Protein AF-A0A9Q8SZZ0-F1 (afdb_monomer)

Nearest PDB structures (foldseek):
  9ety-assembly1_B  TM=6.246E-01  e=1.276E-03  Homo sapiens
  6syt-assembly1_A  TM=3.186E-01  e=5.685E+00  Homo sapiens

Structure (mmCIF, N/CA/C/O backbone):
data_AF-A0A9Q8SZZ0-F1
#
_entry.id   AF-A0A9Q8SZZ0-F1
#
loop_
_atom_site.group_PDB
_atom_site.id
_atom_site.type_symbol
_atom_site.label_atom_id
_atom_site.label_alt_id
_atom_site.label_comp_id
_atom_site.label_asym_id
_atom_site.label_entity_id
_atom_site.label_seq_id
_atom_site.pdbx_PDB_ins_code
_atom_site.Cartn_x
_atom_site.Cartn_y
_atom_site.Cartn_z
_atom_site.occupancy
_atom_site.B_iso_or_equiv
_atom_site.auth_seq_id
_atom_site.auth_comp_id
_atom_site.auth_asym_id
_atom_site.auth_atom_id
_atom_site.pdbx_PDB_model_num
ATOM 1 N N . MET A 1 1 ? -5.559 -18.097 7.571 1.00 37.09 1 MET A N 1
ATOM 2 C CA . MET A 1 1 ? -6.365 -17.011 6.979 1.00 37.09 1 MET A CA 1
ATOM 3 C C . MET A 1 1 ? -5.963 -16.903 5.525 1.00 37.09 1 MET A C 1
ATOM 5 O O . MET A 1 1 ? -4.850 -16.484 5.238 1.00 37.09 1 MET A O 1
ATOM 9 N N . THR A 1 2 ? -6.801 -17.415 4.633 1.00 30.77 2 THR A N 1
ATOM 10 C CA . THR A 1 2 ? -6.551 -17.410 3.190 1.00 30.77 2 THR A CA 1
ATOM 11 C C . THR A 1 2 ? -6.846 -16.002 2.685 1.00 30.77 2 THR A C 1
ATOM 13 O O . THR A 1 2 ? -7.956 -15.514 2.878 1.00 30.77 2 THR A O 1
ATOM 16 N N . ARG A 1 3 ? -5.836 -15.316 2.139 1.00 41.31 3 ARG A N 1
ATOM 17 C CA . ARG A 1 3 ? -5.956 -13.950 1.610 1.00 41.31 3 ARG A CA 1
ATOM 18 C C . ARG A 1 3 ? -6.952 -13.960 0.449 1.00 41.31 3 ARG A C 1
ATOM 20 O O . ARG A 1 3 ? -6.672 -14.569 -0.580 1.00 41.31 3 ARG A O 1
ATOM 27 N N . GLN A 1 4 ? -8.109 -13.330 0.621 1.00 34.47 4 GLN A N 1
ATOM 28 C CA . GLN A 1 4 ? -9.047 -13.104 -0.474 1.00 34.47 4 GLN A CA 1
ATOM 29 C C . GLN A 1 4 ? -8.615 -11.815 -1.183 1.00 34.47 4 GLN A C 1
ATOM 31 O O . GLN A 1 4 ? -8.468 -10.771 -0.553 1.00 34.47 4 GLN A O 1
ATOM 36 N N . ARG A 1 5 ? -8.276 -11.950 -2.467 1.00 47.28 5 ARG A N 1
ATOM 37 C CA . ARG A 1 5 ? -7.610 -10.941 -3.297 1.00 47.28 5 ARG A CA 1
ATOM 38 C C . ARG A 1 5 ? -8.653 -9.969 -3.847 1.00 47.28 5 ARG A C 1
ATOM 40 O O . ARG A 1 5 ? -9.566 -10.406 -4.541 1.00 47.28 5 ARG A O 1
ATOM 47 N N . ALA A 1 6 ? -8.512 -8.678 -3.565 1.00 32.62 6 ALA A N 1
ATOM 48 C CA . ALA A 1 6 ? -9.271 -7.648 -4.263 1.00 32.62 6 ALA A CA 1
ATOM 49 C C . ALA A 1 6 ? -8.586 -7.381 -5.612 1.00 32.62 6 ALA A C 1
ATOM 51 O O . ALA A 1 6 ? -7.544 -6.732 -5.680 1.00 32.62 6 ALA A O 1
ATOM 52 N N . GLU A 1 7 ? -9.128 -7.938 -6.692 1.00 33.69 7 GLU A N 1
ATOM 53 C CA . GLU A 1 7 ? -8.714 -7.582 -8.049 1.00 33.69 7 GLU A CA 1
ATOM 54 C C . GLU A 1 7 ? -9.440 -6.288 -8.441 1.00 33.69 7 GLU A C 1
ATOM 56 O O . GLU A 1 7 ? -10.659 -6.296 -8.614 1.00 33.69 7 GLU A O 1
ATOM 61 N N . LYS A 1 8 ? -8.723 -5.162 -8.586 1.00 41.88 8 LYS A N 1
ATOM 62 C CA . LYS A 1 8 ? -9.275 -4.059 -9.388 1.00 41.88 8 LYS A CA 1
ATOM 63 C C . LYS A 1 8 ? -9.274 -4.515 -10.854 1.00 41.88 8 LYS A C 1
ATOM 65 O O . LYS A 1 8 ? -8.262 -5.055 -11.309 1.00 41.88 8 LYS A O 1
ATOM 70 N N . PRO A 1 9 ? -10.369 -4.323 -11.605 1.00 33.47 9 PRO A N 1
ATOM 71 C CA . PRO A 1 9 ? -10.393 -4.647 -13.022 1.00 33.47 9 PRO A CA 1
ATOM 72 C C . PRO A 1 9 ? -9.420 -3.741 -13.788 1.00 33.47 9 PRO A C 1
ATOM 74 O O . PRO A 1 9 ? -9.461 -2.522 -13.667 1.00 33.47 9 PRO A O 1
ATOM 77 N N . LEU A 1 10 ? -8.567 -4.355 -14.610 1.00 39.16 10 LEU A N 1
ATOM 78 C CA . LEU A 1 10 ? -7.521 -3.706 -15.415 1.00 39.16 10 LEU A CA 1
ATOM 79 C C . LEU A 1 10 ? -8.038 -2.852 -16.596 1.00 39.16 10 LEU A C 1
ATOM 81 O O . LEU A 1 10 ? -7.250 -2.483 -17.460 1.00 39.16 10 LEU A O 1
ATOM 85 N N . PHE A 1 11 ? -9.331 -2.525 -16.689 1.00 37.53 11 PHE A N 1
ATOM 86 C CA . PHE A 1 11 ? -9.866 -1.861 -17.883 1.00 37.53 11 PHE A CA 1
ATOM 87 C C . PHE A 1 11 ? -11.005 -0.885 -17.592 1.00 37.53 11 PHE A C 1
ATOM 89 O O . PHE A 1 11 ? -12.098 -1.304 -17.236 1.00 37.53 11 PHE A O 1
ATOM 96 N N . HIS A 1 12 ? -10.775 0.393 -17.905 1.00 29.53 12 HIS A N 1
ATOM 97 C CA . HIS A 1 12 ? -11.756 1.249 -18.576 1.00 29.53 12 HIS A CA 1
ATOM 98 C C . HIS A 1 12 ? -11.018 2.283 -19.444 1.00 29.53 12 HIS A C 1
ATOM 100 O O . HIS A 1 12 ? -10.585 3.330 -18.976 1.00 29.53 12 HIS A O 1
ATOM 106 N N . TYR A 1 13 ? -10.890 1.983 -20.738 1.00 30.11 13 TYR A N 1
ATOM 107 C CA . TYR A 1 13 ? -10.640 2.981 -21.778 1.00 30.11 13 TYR A CA 1
ATOM 108 C C . TYR A 1 13 ? -11.756 2.906 -22.823 1.00 30.11 13 TYR A C 1
ATOM 110 O O . TYR A 1 13 ? -12.232 1.818 -23.135 1.00 30.11 13 TYR A O 1
ATOM 118 N N . PHE A 1 14 ? -12.085 4.086 -23.360 1.00 28.09 14 PHE A N 1
ATOM 119 C CA . PHE A 1 14 ? -13.053 4.450 -24.408 1.00 28.09 14 PHE A CA 1
ATOM 120 C C . PHE A 1 14 ? -14.421 4.987 -23.960 1.00 28.09 14 PHE A C 1
ATOM 122 O O . PHE A 1 14 ? -15.308 4.248 -23.550 1.00 28.09 14 PHE A O 1
ATOM 129 N N . SER A 1 15 ? -14.642 6.279 -24.240 1.00 28.92 15 SER A N 1
ATOM 130 C CA . SER A 1 15 ? -15.774 6.683 -25.081 1.00 28.92 15 SER A CA 1
ATOM 131 C C . SER A 1 15 ? -15.468 7.969 -25.860 1.00 28.92 15 SER A C 1
ATOM 133 O O . SER A 1 15 ? -14.680 8.813 -25.440 1.00 28.92 15 SER A O 1
ATOM 135 N N . LEU A 1 16 ? -16.074 8.023 -27.041 1.00 28.20 16 LEU A N 1
ATOM 136 C CA . LEU A 1 16 ? -15.849 8.882 -28.195 1.00 28.20 16 LEU A CA 1
ATOM 137 C C . LEU A 1 16 ? -16.415 10.297 -28.018 1.00 28.20 16 LEU A C 1
ATOM 139 O O . LEU A 1 16 ? -17.532 10.489 -27.544 1.00 28.20 16 LEU A O 1
ATOM 143 N N . SER A 1 17 ? -15.679 11.282 -28.524 1.00 28.45 17 SER A N 1
ATOM 144 C CA . SER A 1 17 ? -16.162 12.643 -28.748 1.00 28.45 17 SER A CA 1
ATOM 145 C C . SER A 1 17 ? -17.091 12.703 -29.964 1.00 28.45 17 SER A C 1
ATO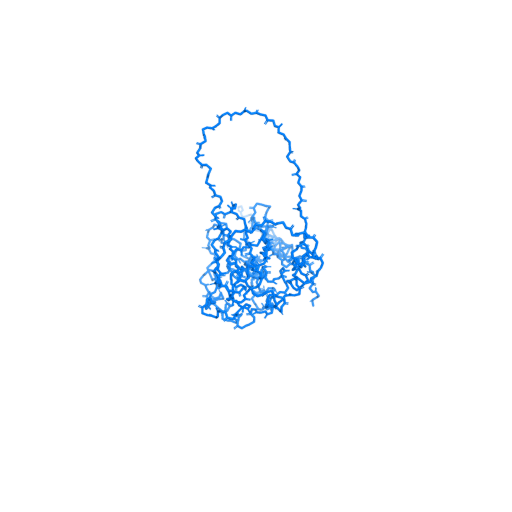M 147 O O . SER A 1 17 ? -16.759 12.163 -31.016 1.00 28.45 17 SER A O 1
ATOM 149 N N . THR A 1 18 ? -18.179 13.472 -29.880 1.00 25.91 18 THR A N 1
ATOM 150 C CA . THR A 1 18 ? -18.698 14.274 -31.008 1.00 25.91 18 THR A CA 1
ATOM 151 C C . THR A 1 18 ? -19.311 15.587 -30.495 1.00 25.91 18 THR A C 1
ATOM 153 O O . THR A 1 18 ? -19.684 15.667 -29.324 1.00 25.91 18 THR A O 1
ATOM 156 N N . PRO A 1 19 ? -19.330 16.654 -31.319 1.00 38.75 19 PRO A N 1
ATOM 157 C CA . PRO A 1 19 ? -19.254 18.032 -30.843 1.00 38.75 19 PRO A CA 1
ATOM 158 C C . PRO A 1 19 ? -20.604 18.755 -30.884 1.00 38.75 19 PRO A C 1
ATOM 160 O O . PRO A 1 19 ? -21.394 18.546 -31.802 1.00 38.75 19 PRO A O 1
ATOM 163 N N . ASN A 1 20 ? -20.827 19.710 -29.975 1.00 27.02 20 ASN A N 1
ATOM 164 C CA . ASN A 1 20 ? -21.659 20.861 -30.312 1.00 27.02 20 ASN A CA 1
ATOM 165 C C . ASN A 1 20 ? -21.291 22.123 -29.518 1.00 27.02 20 ASN A C 1
ATOM 167 O O . ASN A 1 20 ? -20.586 22.088 -28.516 1.00 27.02 20 ASN A O 1
ATOM 171 N N . ASN A 1 21 ? -21.719 23.245 -30.074 1.00 31.14 21 ASN A N 1
ATOM 172 C CA . ASN A 1 21 ? -20.965 24.471 -30.245 1.00 31.14 21 ASN A CA 1
ATOM 173 C C . ASN A 1 21 ? -21.332 25.578 -29.232 1.00 31.14 21 ASN A C 1
ATOM 175 O O . ASN A 1 21 ? -22.482 25.710 -28.830 1.00 31.14 21 ASN A O 1
ATOM 179 N N . SER A 1 22 ? -20.351 26.456 -28.987 1.00 33.34 22 SER A N 1
ATOM 180 C CA . SER A 1 22 ? -20.483 27.886 -28.652 1.00 33.34 22 SER A CA 1
ATOM 181 C C . SER A 1 22 ? -20.953 28.321 -27.257 1.00 33.34 22 SER A C 1
ATOM 183 O O . SER A 1 22 ? -22.127 28.592 -27.049 1.00 33.34 22 SER A O 1
ATOM 185 N N . VAL A 1 23 ? -19.980 28.665 -26.398 1.00 33.34 23 VAL A N 1
ATOM 186 C CA . VAL A 1 23 ? -19.941 29.969 -25.700 1.00 33.34 23 VAL A CA 1
ATOM 187 C C . VAL A 1 23 ? -18.477 30.428 -25.633 1.00 33.34 23 VAL A C 1
ATOM 189 O O . VAL A 1 23 ? -17.623 29.723 -25.098 1.00 33.34 23 VAL A O 1
ATOM 192 N N . ARG A 1 24 ? -18.166 31.605 -26.195 1.00 40.72 24 ARG A N 1
ATOM 193 C CA . ARG A 1 24 ? -16.837 32.240 -26.114 1.00 40.72 24 ARG A CA 1
ATOM 194 C C . ARG A 1 24 ? -16.474 32.501 -24.648 1.00 40.72 24 ARG A C 1
ATOM 196 O O . ARG A 1 24 ? -16.991 33.440 -24.050 1.00 40.72 24 ARG A O 1
ATOM 203 N N . LYS A 1 25 ? -15.541 31.720 -24.100 1.00 35.28 25 LYS A N 1
ATOM 204 C CA . LYS A 1 25 ? -14.734 32.108 -22.937 1.00 35.28 25 LYS A CA 1
ATOM 205 C C . LYS A 1 25 ? -13.355 32.522 -23.437 1.00 35.28 25 LYS A C 1
ATOM 207 O O . LYS A 1 25 ? -12.745 31.838 -24.252 1.00 35.28 25 LYS A O 1
ATOM 212 N N . THR A 1 26 ? -12.921 33.685 -22.982 1.00 36.00 26 THR A N 1
ATOM 213 C CA . THR A 1 26 ? -11.597 34.272 -23.188 1.00 36.00 26 THR A CA 1
ATOM 214 C C . THR A 1 26 ? -10.498 33.225 -22.980 1.00 36.00 26 THR A C 1
ATOM 216 O O . THR A 1 26 ? -10.373 32.679 -21.886 1.00 36.00 26 THR A O 1
ATOM 219 N N . MET A 1 27 ? -9.742 32.921 -24.040 1.00 28.64 27 MET A N 1
ATOM 220 C CA . MET A 1 27 ? -8.627 31.972 -24.016 1.00 28.64 27 MET A CA 1
ATOM 221 C C . MET A 1 27 ? -7.471 32.565 -23.210 1.00 28.64 27 MET A C 1
ATOM 223 O O . MET A 1 27 ? -6.769 33.458 -23.678 1.00 28.64 27 MET A O 1
ATOM 227 N N . SER A 1 28 ? -7.265 32.042 -22.005 1.00 37.25 28 SER A N 1
ATOM 228 C CA . SER A 1 28 ? -5.932 31.982 -21.408 1.00 37.25 28 SER A CA 1
ATOM 229 C C . SER A 1 28 ? -5.031 31.141 -22.327 1.00 37.25 28 SER A C 1
ATOM 231 O O . SER A 1 28 ? -5.542 30.212 -22.964 1.00 37.25 28 SER A O 1
ATOM 233 N N . PRO A 1 29 ? -3.724 31.435 -22.438 1.00 36.41 29 PRO A N 1
ATOM 234 C CA . PRO A 1 29 ? -2.828 30.624 -23.253 1.00 36.41 29 PRO A CA 1
ATOM 235 C C . PRO A 1 29 ? -2.898 29.166 -22.785 1.00 36.41 29 PRO A C 1
ATOM 237 O O . PRO A 1 29 ? -2.810 28.885 -21.591 1.00 36.41 29 PRO A O 1
ATOM 240 N N . ILE A 1 30 ? -3.115 28.255 -23.736 1.00 40.44 30 ILE A N 1
ATOM 241 C CA . ILE A 1 30 ? -3.076 26.810 -23.512 1.00 40.44 30 ILE A CA 1
ATOM 242 C C . ILE A 1 30 ? -1.672 26.499 -23.000 1.00 40.44 30 ILE A C 1
ATOM 244 O O . ILE A 1 30 ? -0.700 26.602 -23.744 1.00 40.44 30 ILE A O 1
ATOM 248 N N . GLN A 1 31 ? -1.566 26.187 -21.712 1.00 41.66 31 GLN A N 1
ATOM 249 C CA . GLN A 1 31 ? -0.333 25.696 -21.124 1.00 41.66 31 GLN A CA 1
ATOM 250 C C . GLN A 1 31 ? -0.067 24.327 -21.750 1.00 41.66 31 GLN A C 1
ATOM 252 O O . GLN A 1 31 ? -0.866 23.404 -21.578 1.00 41.66 31 GLN A O 1
ATOM 257 N N . GLU A 1 32 ? 1.003 24.218 -22.542 1.00 40.53 32 GLU A N 1
ATOM 258 C CA . GLU A 1 32 ? 1.483 22.927 -23.036 1.00 40.53 32 GLU A CA 1
ATOM 259 C C . GLU A 1 32 ? 1.577 21.954 -21.852 1.00 40.53 32 GLU A C 1
ATOM 261 O O . GLU A 1 32 ? 2.013 22.368 -20.770 1.00 40.53 32 GLU A O 1
ATOM 266 N N . PRO A 1 33 ? 1.158 20.684 -22.009 1.00 45.12 33 PRO A N 1
ATOM 267 C CA . PRO A 1 33 ? 1.318 19.702 -20.951 1.00 45.12 33 PRO A CA 1
ATOM 268 C C . PRO A 1 33 ? 2.810 19.598 -20.639 1.00 45.12 33 PRO A C 1
ATOM 270 O O . PRO A 1 33 ? 3.589 19.059 -21.424 1.00 45.12 33 PRO A O 1
ATOM 273 N N . SER A 1 34 ? 3.216 20.165 -19.503 1.00 58.41 34 SER A N 1
ATOM 274 C CA . SER A 1 34 ? 4.589 20.098 -19.028 1.00 58.41 34 SER A CA 1
ATOM 275 C C . SER A 1 34 ? 4.957 18.626 -18.906 1.00 58.41 34 SER A C 1
ATOM 277 O O . SER A 1 34 ? 4.295 17.890 -18.169 1.00 58.41 34 SER A O 1
ATOM 279 N N . VAL A 1 35 ? 5.976 18.187 -19.644 1.00 65.19 35 VAL A N 1
ATOM 280 C CA . VAL A 1 35 ? 6.488 16.817 -19.559 1.00 65.19 35 VAL A CA 1
ATOM 281 C C . VAL A 1 35 ? 6.742 16.482 -18.080 1.00 65.19 35 VAL A C 1
ATOM 283 O O . VAL A 1 35 ? 7.439 17.251 -17.412 1.00 65.19 35 VAL A O 1
ATOM 286 N N . PRO A 1 36 ? 6.174 15.385 -17.537 1.00 75.31 36 PRO A N 1
ATOM 287 C CA . PRO A 1 36 ? 6.356 15.034 -16.134 1.00 75.31 36 PRO A CA 1
ATOM 288 C C . PRO A 1 36 ? 7.841 14.889 -15.795 1.00 75.31 36 PRO A C 1
ATOM 290 O O . PRO A 1 36 ? 8.593 14.287 -16.566 1.00 75.31 36 PRO A O 1
ATOM 293 N N . ALA A 1 37 ? 8.263 15.407 -14.638 1.00 81.88 37 ALA A N 1
ATOM 294 C CA . ALA A 1 37 ? 9.655 15.333 -14.198 1.00 81.88 37 ALA A CA 1
ATOM 295 C C . ALA A 1 37 ? 10.155 13.875 -14.206 1.00 81.88 37 ALA A C 1
ATOM 297 O O . ALA A 1 37 ? 9.556 13.007 -13.563 1.00 81.88 37 ALA A O 1
ATOM 298 N N . LEU A 1 38 ? 11.242 13.612 -14.940 1.00 90.06 38 LEU A N 1
ATOM 299 C CA . LEU A 1 38 ? 11.839 12.284 -15.064 1.00 90.06 38 LEU A CA 1
ATOM 300 C C . LEU A 1 38 ? 12.791 12.011 -13.898 1.00 90.06 38 LEU A C 1
ATOM 302 O O . LEU A 1 38 ? 13.796 12.694 -13.719 1.00 90.06 38 LEU A O 1
ATOM 306 N N . THR A 1 39 ? 12.481 10.980 -13.120 1.00 94.19 39 THR A N 1
ATOM 307 C CA . THR A 1 39 ? 13.356 10.435 -12.085 1.00 94.19 39 THR A CA 1
ATOM 308 C C . THR A 1 39 ? 14.091 9.217 -12.644 1.00 94.19 39 THR A C 1
ATOM 310 O O . THR A 1 39 ? 13.473 8.215 -13.003 1.00 94.19 39 THR A O 1
ATOM 313 N N . GLU A 1 40 ? 15.416 9.301 -12.713 1.00 94.38 40 GLU A N 1
ATOM 314 C CA . GLU A 1 40 ? 16.288 8.206 -13.148 1.00 94.38 40 GLU A CA 1
ATOM 315 C C . GLU A 1 40 ? 16.516 7.225 -11.983 1.00 94.38 40 GLU A C 1
ATOM 317 O O . GLU A 1 40 ? 17.283 7.505 -11.055 1.00 94.38 40 GLU A O 1
ATOM 322 N N . MET A 1 41 ? 15.815 6.085 -11.999 1.00 95.12 41 MET A N 1
ATOM 323 C CA . MET A 1 41 ? 16.002 5.023 -10.999 1.00 95.12 41 MET A CA 1
ATOM 324 C C . MET A 1 41 ? 17.142 4.079 -11.381 1.00 95.12 41 MET A C 1
ATOM 326 O O . MET A 1 41 ? 17.873 3.602 -10.512 1.00 95.12 41 MET A O 1
ATOM 330 N N . ASP A 1 42 ? 17.306 3.839 -12.683 1.00 92.81 42 ASP A N 1
ATOM 331 C CA . ASP A 1 42 ? 18.366 3.018 -13.259 1.00 92.81 42 ASP A CA 1
ATOM 332 C C . ASP A 1 42 ? 18.860 3.652 -14.565 1.00 92.81 42 ASP A C 1
ATOM 334 O O . ASP A 1 42 ? 18.091 3.817 -15.511 1.00 92.81 42 ASP A O 1
ATOM 338 N N . GLN A 1 43 ? 20.159 3.951 -14.640 1.00 90.06 43 GLN A N 1
ATOM 339 C CA . GLN A 1 43 ? 20.797 4.512 -15.841 1.00 90.06 43 GLN A CA 1
ATOM 340 C C . GLN A 1 43 ? 20.694 3.580 -17.058 1.00 90.06 43 GLN A C 1
ATOM 342 O O . GLN A 1 43 ? 20.794 4.026 -18.199 1.00 90.06 43 GLN A O 1
ATOM 347 N N . ARG A 1 44 ? 20.521 2.275 -16.824 1.00 91.50 44 ARG A N 1
ATOM 348 C CA . ARG A 1 44 ? 20.322 1.245 -17.851 1.00 91.50 44 ARG A CA 1
ATOM 349 C C . ARG A 1 44 ? 18.858 0.811 -17.947 1.00 91.50 44 ARG A C 1
ATOM 351 O O . ARG A 1 44 ? 18.581 -0.247 -18.520 1.00 91.50 44 ARG A O 1
ATOM 358 N N . GLY A 1 45 ? 17.944 1.588 -17.368 1.00 93.88 45 GLY A N 1
ATOM 359 C CA . GLY A 1 45 ? 16.517 1.317 -17.396 1.00 93.88 45 GLY A CA 1
ATOM 360 C C . GLY A 1 45 ? 15.978 1.262 -18.822 1.00 93.88 45 GLY A C 1
ATOM 361 O O . GLY A 1 45 ? 16.358 2.058 -19.681 1.00 93.88 45 GLY A O 1
ATOM 362 N N . ASP A 1 46 ? 15.099 0.297 -19.074 1.00 94.75 46 ASP A N 1
ATOM 363 C CA . ASP A 1 46 ? 14.555 0.002 -20.399 1.00 94.75 46 ASP A CA 1
ATOM 364 C C . ASP A 1 46 ? 13.060 0.307 -20.534 1.00 94.75 46 ASP A C 1
ATOM 366 O O . ASP A 1 46 ? 12.522 0.147 -21.626 1.00 94.75 46 ASP A O 1
ATOM 370 N N . VAL A 1 47 ? 12.414 0.778 -19.462 1.00 95.81 47 VAL A N 1
ATOM 371 C CA . VAL A 1 47 ? 11.012 1.216 -19.448 1.00 95.81 47 VAL A CA 1
ATOM 372 C C . VAL A 1 47 ? 10.864 2.520 -18.659 1.00 95.81 47 VAL A C 1
ATOM 374 O O . VAL A 1 47 ? 11.571 2.750 -17.671 1.00 95.81 47 VAL A O 1
ATOM 377 N N . VAL A 1 48 ? 9.950 3.385 -19.099 1.00 96.44 48 VAL A N 1
ATOM 378 C CA . VAL A 1 48 ? 9.553 4.603 -18.384 1.00 96.44 48 VAL A CA 1
ATOM 379 C C . VAL A 1 48 ? 8.116 4.454 -17.897 1.00 96.44 48 VAL A C 1
ATOM 381 O O . VAL A 1 48 ? 7.199 4.313 -18.702 1.00 96.44 48 VAL A O 1
ATOM 384 N N . PHE A 1 49 ? 7.905 4.522 -16.585 1.00 96.56 49 PHE A N 1
ATOM 385 C CA . PHE A 1 49 ? 6.565 4.604 -16.007 1.00 96.56 49 PHE A CA 1
ATOM 386 C C . PHE A 1 49 ? 6.141 6.060 -15.856 1.00 96.56 49 PHE A C 1
ATOM 388 O O . PHE A 1 49 ? 6.853 6.838 -15.225 1.00 96.56 49 PHE A O 1
ATOM 395 N N . VAL A 1 50 ? 4.979 6.421 -16.394 1.00 95.69 50 VAL A N 1
ATOM 396 C CA . VAL A 1 50 ? 4.316 7.707 -16.144 1.00 95.69 50 VAL A CA 1
ATOM 397 C C . VAL A 1 50 ? 3.206 7.459 -15.133 1.00 95.69 50 VAL A C 1
ATOM 399 O O . VAL A 1 50 ? 2.218 6.800 -15.453 1.00 95.69 50 VAL A O 1
ATOM 402 N N . VAL A 1 51 ? 3.389 7.958 -13.916 1.00 95.50 51 VAL A N 1
ATOM 403 C CA . VAL A 1 51 ? 2.571 7.615 -12.748 1.00 95.50 51 VAL A CA 1
ATOM 404 C C . VAL A 1 51 ? 1.703 8.795 -12.336 1.00 95.50 51 VAL A C 1
ATOM 406 O O . VAL A 1 51 ? 2.189 9.929 -12.276 1.00 95.50 51 VAL A O 1
ATOM 409 N N . GLY A 1 52 ? 0.446 8.502 -12.014 1.00 91.06 52 GLY A N 1
ATOM 410 C CA . GLY A 1 52 ? -0.567 9.463 -11.600 1.00 91.06 52 GLY A CA 1
ATOM 411 C C . GLY A 1 52 ? -1.215 10.217 -12.761 1.00 91.06 52 GLY A C 1
ATOM 412 O O . GLY A 1 52 ? -0.843 10.094 -13.934 1.00 91.06 52 GLY A O 1
ATOM 413 N N . THR A 1 53 ? -2.191 11.050 -12.413 1.00 82.69 53 THR A N 1
ATOM 414 C CA . THR A 1 53 ? -2.776 12.053 -13.305 1.00 82.69 53 THR A CA 1
ATOM 415 C C . THR A 1 53 ? -2.589 13.440 -12.699 1.00 82.69 53 THR A C 1
ATOM 417 O O . THR A 1 53 ? -2.474 13.587 -11.489 1.00 82.69 53 THR A O 1
ATOM 420 N N . ALA A 1 54 ? -2.560 14.487 -13.525 1.00 66.19 54 ALA A N 1
ATOM 421 C CA . ALA A 1 54 ? -2.416 15.866 -13.047 1.00 66.19 54 ALA A CA 1
ATOM 422 C C . ALA A 1 54 ? -3.702 16.435 -12.396 1.00 66.19 54 ALA A C 1
ATOM 424 O O . ALA A 1 54 ? -3.871 17.650 -12.353 1.00 66.19 54 ALA A O 1
ATOM 425 N N . VAL A 1 55 ? -4.630 15.578 -11.955 1.00 57.31 55 VAL A N 1
ATOM 426 C CA . VAL A 1 55 ? -5.999 15.965 -11.574 1.00 57.31 55 VAL A CA 1
ATOM 427 C C . VAL A 1 55 ? -6.110 16.335 -10.083 1.00 57.31 55 VAL A C 1
ATOM 429 O O . VAL A 1 55 ? -6.914 17.197 -9.744 1.00 57.31 55 VAL A O 1
ATOM 432 N N . ASP A 1 56 ? -5.222 15.827 -9.214 1.00 56.50 56 ASP A N 1
ATOM 433 C CA . ASP A 1 56 ? -5.391 15.895 -7.745 1.00 56.50 56 ASP A CA 1
ATOM 434 C C . ASP A 1 56 ? -4.322 16.734 -7.014 1.00 56.50 56 ASP A C 1
ATOM 436 O O . ASP A 1 56 ? -3.815 16.336 -5.960 1.00 56.50 56 ASP A O 1
ATOM 440 N N . ASN A 1 57 ? -3.892 17.868 -7.585 1.00 64.94 57 ASN A N 1
ATOM 441 C CA . ASN A 1 57 ? -2.794 18.730 -7.082 1.00 64.94 57 ASN A CA 1
ATOM 442 C C . ASN A 1 57 ? -1.427 18.034 -6.881 1.00 64.94 57 ASN A C 1
ATOM 444 O O . ASN A 1 57 ? -0.437 18.695 -6.568 1.00 64.94 57 ASN A O 1
ATOM 448 N N . THR A 1 58 ? -1.343 16.721 -7.093 1.00 72.94 58 THR A N 1
ATOM 449 C CA . THR A 1 58 ? -0.102 15.954 -7.139 1.00 72.94 58 THR A CA 1
ATOM 450 C C . THR A 1 58 ? 0.267 15.792 -8.610 1.00 72.94 58 THR A C 1
ATOM 452 O O . THR A 1 58 ? -0.468 15.131 -9.344 1.00 72.94 58 THR A O 1
ATOM 455 N N . PRO A 1 59 ? 1.358 16.408 -9.089 1.00 85.25 59 PRO A N 1
ATOM 456 C CA . PRO A 1 59 ? 1.731 16.288 -10.488 1.00 85.25 59 PRO A CA 1
ATOM 457 C C . PRO A 1 59 ? 2.099 14.839 -10.812 1.00 85.25 59 PRO A C 1
ATOM 459 O O . PRO A 1 59 ? 2.757 14.160 -10.019 1.00 85.25 59 PRO A O 1
ATOM 462 N N . ALA A 1 60 ? 1.719 14.386 -12.008 1.00 91.00 60 ALA A N 1
ATOM 463 C CA . ALA A 1 60 ? 2.227 13.134 -12.547 1.00 91.00 60 ALA A CA 1
ATOM 464 C C . ALA A 1 60 ? 3.766 13.165 -12.590 1.00 91.00 60 ALA A C 1
ATOM 466 O O . ALA A 1 60 ? 4.376 14.229 -12.756 1.00 91.00 60 ALA A O 1
ATOM 467 N N . ARG A 1 61 ? 4.404 11.999 -12.455 1.00 93.81 61 ARG A N 1
ATOM 468 C CA . ARG A 1 61 ? 5.872 11.862 -12.488 1.00 93.81 61 ARG A CA 1
ATOM 469 C C . ARG A 1 61 ? 6.285 10.738 -13.424 1.00 93.81 61 ARG A C 1
ATOM 471 O O . ARG A 1 61 ? 5.582 9.736 -13.540 1.00 93.81 61 ARG A O 1
ATOM 478 N N . SER A 1 62 ? 7.436 10.905 -14.066 1.00 95.44 62 SER A N 1
ATOM 479 C CA . SER A 1 62 ? 8.031 9.880 -14.922 1.00 95.44 62 SER A CA 1
ATOM 480 C C . SER A 1 62 ? 9.180 9.195 -14.191 1.00 95.44 62 SER A C 1
ATOM 482 O O . SER A 1 62 ? 9.982 9.858 -13.535 1.00 95.44 62 SER A O 1
ATOM 484 N N . PHE A 1 63 ? 9.307 7.881 -14.335 1.00 96.62 63 PHE A N 1
ATOM 485 C CA . PHE A 1 63 ? 10.357 7.089 -13.698 1.00 96.62 63 PHE A CA 1
ATOM 486 C C . PHE A 1 63 ? 11.007 6.164 -14.719 1.00 96.62 63 PHE A C 1
ATOM 488 O O . PHE A 1 63 ? 10.348 5.252 -15.219 1.00 96.62 63 PHE A O 1
ATOM 495 N N . ARG A 1 64 ? 12.297 6.363 -15.016 1.00 96.75 64 ARG A N 1
ATOM 496 C CA . ARG A 1 64 ? 13.063 5.393 -15.811 1.00 96.75 64 ARG A CA 1
ATOM 497 C C . ARG A 1 64 ? 13.555 4.286 -14.895 1.00 96.75 64 ARG A C 1
ATOM 499 O O . ARG A 1 64 ? 14.313 4.556 -13.965 1.00 96.75 64 ARG A O 1
ATOM 506 N N . VAL A 1 65 ? 13.132 3.056 -15.166 1.00 97.44 65 VAL A N 1
ATOM 507 C CA . VAL A 1 65 ? 13.416 1.882 -14.332 1.00 97.44 65 VAL A CA 1
ATOM 508 C C . VAL A 1 65 ? 13.867 0.692 -15.180 1.00 97.44 65 VAL A C 1
ATOM 510 O O . VAL A 1 65 ? 13.694 0.663 -16.399 1.00 97.44 65 VAL A O 1
ATOM 513 N N . CYS A 1 66 ? 14.425 -0.327 -14.532 1.00 97.69 66 CYS A N 1
ATOM 514 C CA . CYS A 1 66 ? 14.689 -1.623 -15.148 1.00 97.69 66 CYS A CA 1
ATOM 515 C C . CYS A 1 66 ? 13.443 -2.520 -15.050 1.00 97.69 66 CYS A C 1
ATOM 517 O O . CYS A 1 66 ? 13.029 -2.910 -13.953 1.00 97.69 66 CYS A O 1
ATOM 519 N N . SER A 1 67 ? 12.872 -2.906 -16.194 1.00 97.00 67 SER A N 1
ATOM 520 C CA . SER A 1 67 ? 11.687 -3.781 -16.273 1.00 97.00 67 SER A CA 1
ATOM 521 C C . SER A 1 67 ? 11.874 -5.109 -15.528 1.00 97.00 67 SER A C 1
ATOM 523 O O . SER A 1 67 ? 11.004 -5.538 -14.773 1.00 97.00 67 SER A O 1
ATOM 525 N N . ARG A 1 68 ? 13.053 -5.731 -15.659 1.00 97.69 68 ARG A N 1
ATOM 526 C CA . ARG A 1 68 ? 13.406 -6.984 -14.966 1.00 97.69 68 ARG A CA 1
ATOM 527 C C . ARG A 1 68 ? 13.476 -6.823 -13.449 1.00 97.69 68 ARG A C 1
ATOM 529 O O . ARG A 1 68 ? 13.171 -7.770 -12.729 1.00 97.69 68 ARG A O 1
ATOM 536 N N . THR A 1 69 ? 13.895 -5.657 -12.962 1.00 98.06 69 THR A N 1
ATOM 537 C CA . THR A 1 69 ? 13.934 -5.364 -11.524 1.00 98.06 69 THR A CA 1
ATOM 538 C C . THR A 1 69 ? 12.517 -5.258 -10.969 1.00 98.06 69 THR A C 1
ATOM 540 O O . THR A 1 69 ? 12.218 -5.887 -9.957 1.00 98.06 69 THR A O 1
ATOM 543 N N . MET A 1 70 ? 11.625 -4.553 -11.670 1.00 98.25 70 MET A N 1
ATOM 544 C CA . MET A 1 70 ? 10.212 -4.454 -11.284 1.00 98.25 70 MET A CA 1
ATOM 545 C C . MET A 1 70 ? 9.499 -5.812 -11.343 1.00 98.25 70 MET A C 1
ATOM 547 O O . MET A 1 70 ? 8.805 -6.180 -10.402 1.00 98.25 70 MET A O 1
ATOM 551 N N . ALA A 1 71 ? 9.733 -6.603 -12.391 1.00 98.00 71 ALA A N 1
ATOM 552 C CA . ALA A 1 71 ? 9.188 -7.957 -12.511 1.00 98.00 71 ALA A CA 1
ATOM 553 C C . ALA A 1 71 ? 9.662 -8.900 -11.393 1.00 98.00 71 ALA A C 1
ATOM 555 O O . ALA A 1 71 ? 8.903 -9.728 -10.899 1.00 98.00 71 ALA A O 1
ATOM 556 N N . ARG A 1 72 ? 10.914 -8.756 -10.939 1.00 97.88 72 ARG A N 1
ATOM 557 C CA . ARG A 1 72 ? 11.463 -9.584 -9.855 1.00 97.88 72 ARG A CA 1
ATOM 558 C C . ARG A 1 72 ? 10.739 -9.375 -8.527 1.00 97.88 72 ARG A C 1
ATOM 560 O O . ARG A 1 72 ? 10.644 -10.316 -7.745 1.00 97.88 72 ARG A O 1
ATOM 567 N N . ILE A 1 73 ? 10.287 -8.153 -8.257 1.00 97.88 73 ILE A N 1
ATOM 568 C CA . ILE A 1 73 ? 9.645 -7.815 -6.984 1.00 97.88 73 ILE A CA 1
ATOM 569 C C . ILE A 1 73 ? 8.127 -8.000 -6.993 1.00 97.88 73 ILE A C 1
ATOM 571 O O . ILE A 1 73 ? 7.504 -7.875 -5.944 1.00 97.88 73 ILE A O 1
ATOM 575 N N . SER A 1 74 ? 7.530 -8.244 -8.161 1.00 98.31 74 SER A N 1
ATOM 576 C CA . SER A 1 74 ? 6.083 -8.232 -8.329 1.00 98.31 74 SER A CA 1
ATOM 577 C C . SER A 1 74 ? 5.653 -9.132 -9.489 1.00 98.31 74 SER A C 1
ATOM 579 O O . SER A 1 74 ? 5.956 -8.838 -10.650 1.00 98.31 74 SER A O 1
ATOM 581 N N . PRO A 1 75 ? 4.853 -10.177 -9.221 1.00 97.94 75 PRO A N 1
ATOM 582 C CA . PRO A 1 75 ? 4.269 -11.003 -10.274 1.00 97.94 75 PRO A CA 1
ATOM 583 C C . PRO A 1 75 ? 3.219 -10.246 -11.106 1.00 97.94 75 PRO A C 1
ATOM 585 O O . PRO A 1 75 ? 2.830 -10.705 -12.182 1.00 97.94 75 PRO A O 1
ATOM 588 N N . VAL A 1 76 ? 2.713 -9.107 -10.621 1.00 97.69 76 VAL A N 1
ATOM 589 C CA . VAL A 1 76 ? 1.841 -8.217 -11.403 1.00 97.69 76 VAL A CA 1
ATOM 590 C C . VAL A 1 76 ? 2.670 -7.452 -12.432 1.00 97.69 76 VAL A C 1
ATOM 592 O O . VAL A 1 76 ? 2.332 -7.503 -13.612 1.00 97.69 76 VAL A O 1
ATOM 595 N N . PHE A 1 77 ? 3.788 -6.833 -12.029 1.00 97.88 77 PHE A N 1
ATOM 596 C CA . PHE A 1 77 ? 4.704 -6.186 -12.974 1.00 97.88 77 PHE A CA 1
ATOM 597 C C . PHE A 1 77 ? 5.295 -7.185 -13.971 1.00 97.88 77 PHE A C 1
ATOM 599 O O . PHE A 1 77 ? 5.406 -6.853 -15.147 1.00 97.88 77 PHE A O 1
ATOM 606 N N . ASP A 1 78 ? 5.627 -8.407 -13.546 1.00 97.56 78 ASP A N 1
ATOM 607 C CA . ASP A 1 78 ? 6.140 -9.429 -14.465 1.00 97.56 78 ASP A CA 1
ATOM 608 C C . ASP A 1 78 ? 5.135 -9.760 -15.575 1.00 97.56 78 ASP A C 1
ATOM 610 O O . ASP A 1 78 ? 5.455 -9.664 -16.761 1.00 97.56 78 ASP A O 1
ATOM 614 N N . ARG A 1 79 ? 3.880 -10.041 -15.201 1.00 96.44 79 ARG A N 1
ATOM 615 C CA . ARG A 1 79 ? 2.806 -10.289 -16.171 1.00 96.44 79 ARG A CA 1
ATOM 616 C C . ARG A 1 79 ? 2.525 -9.069 -17.041 1.00 96.44 79 ARG A C 1
ATOM 618 O O . ARG A 1 79 ? 2.399 -9.229 -18.247 1.00 96.44 79 ARG A O 1
ATOM 625 N N . MET A 1 80 ? 2.451 -7.873 -16.464 1.00 95.19 80 MET A N 1
ATOM 626 C CA . MET A 1 80 ? 2.156 -6.642 -17.205 1.00 95.19 80 MET A CA 1
ATOM 627 C C . MET A 1 80 ? 3.242 -6.319 -18.246 1.00 95.19 80 MET A C 1
ATOM 629 O O . MET A 1 80 ? 2.929 -5.977 -19.386 1.00 95.19 80 MET A O 1
ATOM 633 N N . LEU A 1 81 ? 4.521 -6.459 -17.884 1.00 95.50 81 LEU A N 1
ATOM 634 C CA . LEU A 1 81 ? 5.648 -6.039 -18.724 1.00 95.50 81 LEU A CA 1
ATOM 635 C C . LEU A 1 81 ? 6.131 -7.117 -19.705 1.00 95.50 81 LEU A C 1
ATOM 637 O O . LEU A 1 81 ? 6.651 -6.779 -20.772 1.00 95.50 81 LEU A O 1
ATOM 641 N N . HIS A 1 82 ? 5.982 -8.396 -19.356 1.00 94.50 82 HIS A N 1
ATOM 642 C CA . HIS A 1 82 ? 6.496 -9.523 -20.146 1.00 94.50 82 HIS A CA 1
ATOM 643 C C . HIS A 1 82 ? 5.409 -10.497 -20.623 1.00 94.50 82 HIS A C 1
ATOM 645 O O . HIS A 1 82 ? 5.726 -11.481 -21.291 1.00 94.50 82 HIS A O 1
ATOM 651 N N . GLY A 1 83 ? 4.144 -10.247 -20.283 1.00 91.25 83 GLY A N 1
ATOM 652 C CA . GLY A 1 83 ? 3.002 -11.024 -20.753 1.00 91.25 83 GLY A CA 1
ATOM 653 C C . GLY A 1 83 ? 2.463 -10.542 -22.100 1.00 91.25 83 GLY A C 1
ATOM 654 O O . GLY A 1 83 ? 3.195 -10.084 -22.973 1.00 91.25 83 GLY A O 1
ATOM 655 N N . SER A 1 84 ? 1.152 -10.689 -22.282 1.00 88.69 84 SER A N 1
ATOM 656 C CA . SER A 1 84 ? 0.434 -10.306 -23.506 1.00 88.69 84 SER A CA 1
ATOM 657 C C . SER A 1 84 ? -0.500 -9.124 -23.249 1.00 88.69 84 SER A C 1
ATOM 659 O O . SER A 1 84 ? -1.672 -9.161 -23.620 1.00 88.69 84 SER A O 1
ATOM 661 N N . PHE A 1 85 ? 0.010 -8.101 -22.564 1.00 89.56 85 PHE A N 1
ATOM 662 C CA . PHE A 1 85 ? -0.733 -6.889 -22.222 1.00 89.56 85 PHE A CA 1
ATOM 663 C C . PHE A 1 85 ? -0.292 -5.712 -23.098 1.00 89.56 85 PHE A C 1
ATOM 665 O O . PHE A 1 85 ? 0.754 -5.764 -23.748 1.00 89.56 85 PHE A O 1
ATOM 672 N N . ALA A 1 86 ? -1.087 -4.641 -23.124 1.00 85.56 86 ALA A N 1
ATOM 673 C CA . ALA A 1 86 ? -0.770 -3.445 -23.908 1.00 85.56 86 ALA A CA 1
ATOM 674 C C . ALA A 1 86 ? 0.507 -2.746 -23.405 1.00 85.56 86 ALA A C 1
ATOM 676 O O . ALA A 1 86 ? 1.219 -2.101 -24.172 1.00 85.56 86 ALA A O 1
ATOM 677 N N . GLU A 1 87 ? 0.806 -2.913 -22.121 1.00 89.88 87 GLU A N 1
ATOM 678 C CA . GLU A 1 87 ? 1.971 -2.393 -21.412 1.00 89.88 87 GLU A CA 1
ATOM 679 C C . GLU A 1 87 ? 3.239 -3.223 -21.654 1.00 89.88 87 GLU A C 1
ATOM 681 O O . GLU A 1 87 ? 4.337 -2.802 -21.276 1.00 89.88 87 GLU A O 1
ATOM 686 N N . SER A 1 88 ? 3.110 -4.409 -22.257 1.00 90.50 88 SER A N 1
ATOM 687 C CA . SER A 1 88 ? 4.232 -5.317 -22.468 1.00 90.50 88 SER A CA 1
ATOM 688 C C . SER A 1 88 ? 5.251 -4.741 -23.451 1.00 90.50 88 SER A C 1
ATOM 690 O O . SER A 1 88 ? 4.941 -3.887 -24.286 1.00 90.50 88 SER A O 1
ATOM 692 N N . LYS A 1 89 ? 6.500 -5.205 -23.343 1.00 88.38 89 LYS A N 1
ATOM 693 C CA . LYS A 1 89 ? 7.610 -4.683 -24.148 1.00 88.38 89 LYS A CA 1
ATOM 694 C C . LYS A 1 89 ? 7.260 -4.677 -25.640 1.00 88.38 89 LYS A C 1
ATOM 696 O O . LYS A 1 89 ? 6.977 -5.748 -26.183 1.00 88.38 89 LYS A O 1
ATOM 701 N N . PRO A 1 90 ? 7.352 -3.526 -26.336 1.00 83.19 90 PRO A N 1
ATOM 702 C CA . PRO A 1 90 ? 7.073 -3.473 -27.759 1.00 83.19 90 PRO A CA 1
ATOM 703 C C . PRO A 1 90 ? 8.010 -4.422 -28.500 1.00 83.19 90 PRO A C 1
ATOM 705 O O . PRO A 1 90 ? 9.226 -4.207 -28.533 1.00 83.19 90 PRO A O 1
ATOM 708 N N . THR A 1 91 ? 7.462 -5.451 -29.141 1.00 73.94 91 THR A N 1
ATOM 709 C CA . THR A 1 91 ? 8.230 -6.249 -30.094 1.00 73.94 91 THR A CA 1
ATOM 710 C C . THR A 1 91 ? 8.703 -5.285 -31.187 1.00 73.94 91 THR A C 1
ATOM 712 O O . THR A 1 91 ? 7.951 -4.405 -31.627 1.00 73.94 91 THR A O 1
ATOM 715 N N . ALA A 1 92 ? 9.986 -5.321 -31.556 1.00 61.94 92 ALA A N 1
ATOM 716 C CA . ALA A 1 92 ? 10.460 -4.536 -32.695 1.00 61.94 92 ALA A CA 1
ATOM 717 C C . ALA A 1 92 ? 9.549 -4.843 -33.899 1.00 61.94 92 ALA A C 1
ATOM 719 O O . ALA A 1 92 ? 9.127 -5.996 -34.025 1.00 61.94 92 ALA A O 1
ATOM 720 N N . PRO A 1 93 ? 9.189 -3.855 -34.742 1.00 51.12 93 PRO A N 1
ATOM 721 C CA . PRO A 1 93 ? 8.467 -4.198 -35.953 1.00 51.12 93 PRO A CA 1
ATOM 722 C C . PRO A 1 93 ? 9.337 -5.195 -36.722 1.00 51.12 93 PRO A C 1
ATOM 724 O O . PRO A 1 93 ? 10.529 -4.953 -36.933 1.00 51.12 93 PRO A O 1
ATOM 727 N N . SER A 1 94 ? 8.753 -6.337 -37.093 1.00 45.09 94 SER A N 1
ATOM 728 C CA . SER A 1 94 ? 9.263 -7.122 -38.213 1.00 45.09 94 SER A CA 1
ATOM 729 C C . SER A 1 94 ? 9.544 -6.150 -39.355 1.00 45.09 94 SER A C 1
ATOM 731 O O . SER A 1 94 ? 8.792 -5.198 -39.536 1.00 45.09 94 SER A O 1
ATOM 733 N N . SER A 1 95 ? 10.653 -6.370 -40.050 1.00 47.47 95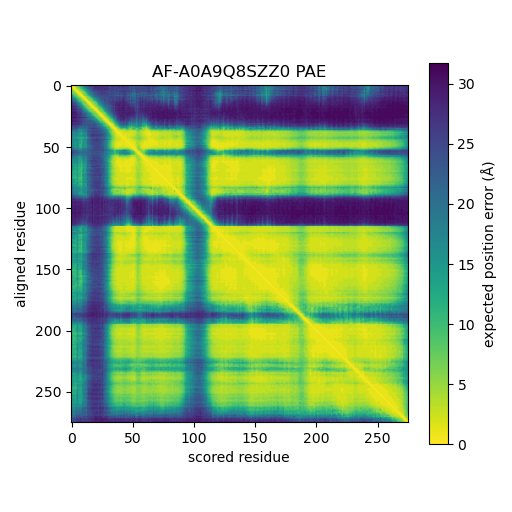 SER A N 1
ATOM 734 C CA . SER A 1 95 ? 11.402 -5.446 -40.907 1.00 47.47 95 SER A CA 1
ATOM 735 C C . SER A 1 95 ? 10.673 -4.780 -42.096 1.00 47.47 95 SER A C 1
ATOM 737 O O . SER A 1 95 ? 11.340 -4.340 -43.027 1.00 47.47 95 SER A O 1
ATOM 739 N N . ASP A 1 96 ? 9.355 -4.627 -42.068 1.00 46.19 96 ASP A N 1
ATOM 740 C CA . ASP A 1 96 ? 8.548 -4.059 -43.138 1.00 46.19 96 ASP A CA 1
ATOM 741 C C . ASP A 1 96 ? 7.858 -2.785 -42.649 1.00 46.19 96 ASP A C 1
ATOM 743 O O . ASP A 1 96 ? 6.702 -2.787 -42.238 1.00 46.19 96 ASP A O 1
ATOM 747 N N . LEU A 1 97 ? 8.631 -1.697 -42.624 1.00 41.34 97 LEU A N 1
ATOM 748 C CA . LEU A 1 97 ? 8.279 -0.371 -43.149 1.00 41.34 97 LEU A CA 1
ATOM 749 C C . LEU A 1 97 ? 9.340 0.633 -42.683 1.00 41.34 97 LEU A C 1
ATOM 751 O O . LEU A 1 97 ? 9.211 1.336 -41.683 1.00 41.34 97 LEU A O 1
ATOM 755 N N . ILE A 1 98 ? 10.415 0.701 -43.467 1.00 49.44 98 ILE A N 1
ATOM 756 C CA . ILE A 1 98 ? 11.281 1.875 -43.536 1.00 49.44 98 ILE A CA 1
ATOM 757 C C . ILE A 1 98 ? 10.390 3.063 -43.914 1.00 49.44 98 ILE A C 1
ATOM 759 O O . ILE A 1 98 ? 9.793 3.081 -44.987 1.00 49.44 98 ILE A O 1
ATOM 763 N N . SER A 1 99 ? 10.303 4.069 -43.050 1.00 42.84 99 SER A N 1
ATOM 764 C CA . SER A 1 99 ? 9.794 5.394 -43.409 1.00 42.84 99 SER A CA 1
ATOM 765 C C . SER A 1 99 ? 10.787 6.455 -42.945 1.00 42.84 99 SER A C 1
ATOM 767 O O . SER A 1 99 ? 10.710 6.988 -41.848 1.00 42.84 99 SER A O 1
ATOM 769 N N . LEU A 1 100 ? 11.778 6.665 -43.814 1.00 47.03 100 LEU A N 1
ATOM 770 C CA . LEU A 1 100 ? 12.205 7.969 -44.326 1.00 47.03 100 LEU A CA 1
ATOM 771 C C . LEU A 1 100 ? 12.347 9.112 -43.301 1.00 47.03 100 LEU A C 1
ATOM 773 O O . LEU A 1 100 ? 11.476 9.965 -43.172 1.00 47.03 100 LEU A O 1
ATOM 777 N N . SER A 1 101 ? 13.540 9.226 -42.721 1.00 43.09 101 SER A N 1
ATOM 778 C CA . SER A 1 101 ? 14.174 10.528 -42.472 1.00 43.09 101 SER A CA 1
ATOM 779 C C . SER A 1 101 ? 15.697 10.391 -42.547 1.00 43.09 101 SER A C 1
ATOM 781 O O . SER A 1 101 ? 16.432 10.398 -41.565 1.00 43.09 101 SER A O 1
ATOM 783 N N . SER A 1 102 ? 16.196 10.236 -43.773 1.00 49.09 102 SER A N 1
ATOM 784 C CA . SER A 1 102 ? 17.611 10.442 -44.067 1.00 49.09 102 SER A CA 1
ATOM 785 C C . SER A 1 102 ? 17.875 11.940 -44.172 1.00 49.09 102 SER A C 1
ATOM 787 O O . SER A 1 102 ? 17.496 12.562 -45.160 1.00 49.09 102 SER A O 1
ATOM 789 N N . SER A 1 103 ? 18.559 12.512 -43.183 1.00 42.12 103 SER A N 1
ATOM 790 C CA . SER A 1 103 ? 19.414 13.673 -43.424 1.00 42.12 103 SER A CA 1
ATOM 791 C C . SER A 1 103 ? 20.517 13.760 -42.368 1.00 42.12 103 SER A C 1
ATOM 793 O O . SER A 1 103 ? 20.262 14.084 -41.216 1.00 42.12 103 SER A O 1
ATOM 795 N N . GLY A 1 104 ? 21.746 13.464 -42.800 1.00 39.09 104 GLY A N 1
ATOM 796 C CA . GLY A 1 104 ? 22.943 14.175 -42.346 1.00 39.09 104 GLY A CA 1
ATOM 797 C C . GLY A 1 104 ? 23.614 13.774 -41.024 1.00 39.09 104 GLY A C 1
ATOM 798 O O . GLY A 1 104 ? 23.416 14.437 -40.023 1.00 39.09 104 GLY A O 1
ATOM 799 N N . ILE A 1 105 ? 24.549 12.819 -41.116 1.00 45.81 105 ILE A N 1
ATOM 800 C CA . ILE A 1 105 ? 25.972 12.968 -40.725 1.00 45.81 105 ILE A CA 1
ATOM 801 C C . ILE A 1 105 ? 26.348 13.140 -39.221 1.00 45.81 105 ILE A C 1
ATOM 803 O O . ILE A 1 105 ? 26.011 14.115 -38.563 1.00 45.81 105 ILE A O 1
ATOM 807 N N . ASN A 1 106 ? 27.252 12.235 -38.799 1.00 39.84 106 ASN A N 1
ATOM 808 C CA . ASN A 1 106 ? 28.203 12.239 -37.666 1.00 39.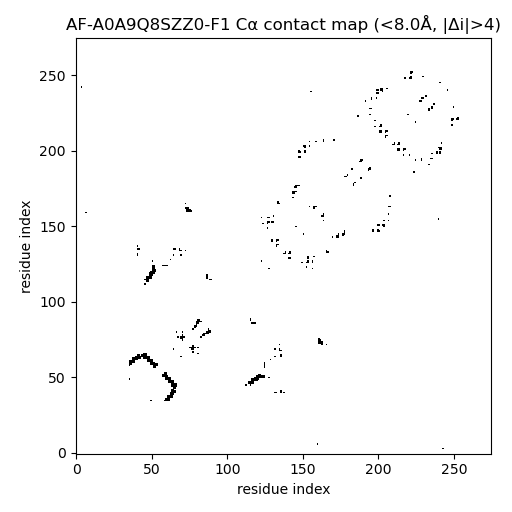84 106 ASN A CA 1
ATOM 809 C C . ASN A 1 106 ? 27.765 11.732 -36.275 1.00 39.84 106 ASN A C 1
ATOM 811 O O . ASN A 1 106 ? 27.401 12.488 -35.388 1.00 39.84 106 ASN A O 1
ATOM 815 N N . GLY A 1 107 ? 28.035 10.439 -36.046 1.00 43.31 107 GLY A N 1
ATOM 816 C CA . GLY A 1 107 ? 28.972 10.026 -34.995 1.00 43.31 107 GLY A CA 1
ATOM 817 C C . GLY A 1 107 ? 28.577 10.245 -33.534 1.00 43.31 107 GLY A C 1
ATOM 818 O O . GLY A 1 107 ? 29.244 11.003 -32.845 1.00 43.31 107 GLY A O 1
ATOM 819 N N . THR A 1 108 ? 27.616 9.464 -33.043 1.00 33.25 108 THR A N 1
ATOM 820 C CA . THR A 1 108 ? 27.580 8.913 -31.675 1.00 33.25 108 THR A CA 1
ATOM 821 C C . THR A 1 108 ? 26.578 7.762 -31.659 1.00 33.25 108 THR A C 1
ATOM 823 O O . THR A 1 108 ? 25.395 7.920 -31.947 1.00 33.25 108 THR A O 1
ATOM 826 N N . THR A 1 109 ? 27.047 6.553 -31.364 1.00 42.47 109 THR A N 1
ATOM 827 C CA . THR A 1 109 ? 26.176 5.392 -31.170 1.00 42.47 109 THR A CA 1
ATOM 828 C C . THR 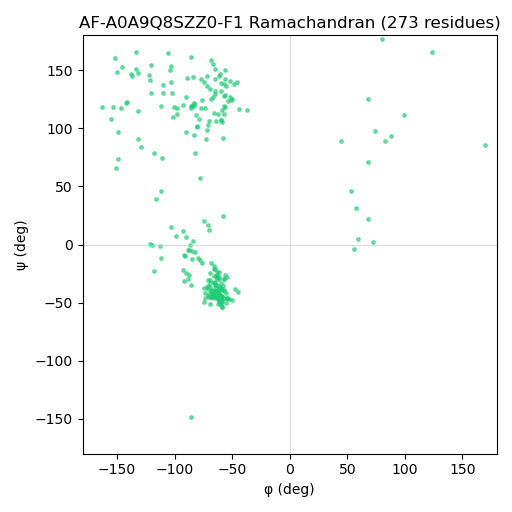A 1 109 ? 25.453 5.528 -29.833 1.00 42.47 109 THR A C 1
ATOM 830 O O . THR A 1 109 ? 25.938 5.088 -28.794 1.00 42.47 109 THR A O 1
ATOM 833 N N . THR A 1 110 ? 24.280 6.144 -29.843 1.00 38.72 110 THR A N 1
ATOM 834 C CA . THR A 1 110 ? 23.236 5.894 -28.848 1.00 38.72 110 THR A CA 1
ATOM 835 C C . THR A 1 110 ? 21.964 5.689 -29.645 1.00 38.72 110 THR A C 1
ATOM 837 O O . THR A 1 110 ? 21.301 6.639 -30.044 1.00 38.72 110 THR A O 1
ATOM 840 N N . SER A 1 111 ? 21.688 4.431 -29.988 1.00 40.12 111 SER A N 1
ATOM 841 C CA . SER A 1 111 ? 20.419 4.053 -30.600 1.00 40.12 111 SER A CA 1
ATOM 842 C C . SER A 1 111 ? 19.287 4.603 -29.726 1.00 40.12 111 SER A C 1
ATOM 844 O O . SER A 1 111 ? 19.309 4.333 -28.522 1.00 40.12 111 SER A O 1
ATOM 846 N N . PRO A 1 112 ? 18.319 5.362 -30.269 1.00 42.88 112 PRO A N 1
ATOM 847 C CA . PRO A 1 112 ? 17.162 5.765 -29.492 1.00 42.88 112 PRO A CA 1
ATOM 848 C C . PRO A 1 112 ? 16.413 4.479 -29.151 1.00 42.88 112 PRO A C 1
ATOM 850 O O . PRO A 1 112 ? 15.858 3.813 -30.028 1.00 42.88 112 PRO A O 1
ATOM 853 N N . ALA A 1 113 ? 16.496 4.053 -27.892 1.00 48.75 113 ALA A N 1
ATOM 854 C CA . ALA A 1 113 ? 15.686 2.958 -27.400 1.00 48.75 113 ALA A CA 1
ATOM 855 C C . ALA A 1 113 ? 14.231 3.356 -27.651 1.00 48.75 113 ALA A C 1
ATOM 857 O O . ALA A 1 113 ? 13.759 4.329 -27.078 1.00 48.75 113 ALA A O 1
ATOM 858 N N . LYS A 1 114 ? 13.576 2.637 -28.569 1.00 56.78 114 LYS A N 1
ATOM 859 C CA . LYS A 1 114 ? 12.143 2.712 -28.862 1.00 56.78 114 LYS A CA 1
ATOM 860 C C . LYS A 1 114 ? 11.390 2.937 -27.546 1.00 56.78 114 LYS A C 1
ATOM 862 O O . LYS A 1 114 ? 11.483 2.083 -26.666 1.00 56.78 114 LYS A O 1
ATOM 867 N N . ASP A 1 115 ? 10.729 4.087 -27.420 1.00 75.00 115 ASP A N 1
ATOM 868 C CA . ASP A 1 115 ? 10.149 4.597 -26.174 1.00 75.00 115 ASP A CA 1
ATOM 869 C C . ASP A 1 115 ? 9.136 3.604 -25.581 1.00 75.00 115 ASP A C 1
ATOM 871 O O . ASP A 1 115 ? 7.954 3.601 -25.927 1.00 75.00 115 ASP A O 1
ATOM 875 N N . TRP A 1 116 ? 9.596 2.715 -24.697 1.00 93.62 116 TRP A N 1
ATOM 876 C CA . TRP A 1 116 ? 8.718 1.833 -23.937 1.00 93.62 116 TRP A CA 1
ATOM 877 C C . TRP A 1 116 ? 8.198 2.608 -22.728 1.00 93.62 116 TRP A C 1
ATOM 879 O O . TRP A 1 116 ? 8.865 2.709 -21.696 1.00 93.62 116 TRP A O 1
ATOM 889 N N . ILE A 1 117 ? 7.017 3.199 -22.899 1.00 94.50 117 ILE A N 1
ATOM 890 C CA . ILE A 1 117 ? 6.332 4.004 -21.887 1.00 94.50 117 ILE A CA 1
ATOM 891 C C . ILE A 1 117 ? 5.103 3.242 -21.395 1.00 94.50 117 ILE A C 1
ATOM 893 O O . ILE A 1 117 ? 4.296 2.779 -22.199 1.00 94.50 117 ILE A O 1
ATOM 897 N N . VAL A 1 118 ? 4.947 3.141 -20.076 1.00 95.00 118 VAL A N 1
ATOM 898 C CA . VAL A 1 118 ? 3.782 2.530 -19.423 1.00 95.00 118 VAL A CA 1
ATOM 899 C C . VAL A 1 118 ? 3.103 3.568 -18.533 1.00 95.00 118 VAL A C 1
ATOM 901 O O . VAL A 1 118 ? 3.762 4.236 -17.738 1.00 95.00 118 VAL A O 1
ATOM 904 N N . HIS A 1 119 ? 1.785 3.723 -18.659 1.00 94.38 119 HIS A N 1
ATOM 905 C CA . HIS A 1 119 ? 1.011 4.708 -17.900 1.00 94.38 119 HIS A CA 1
ATOM 906 C C . HIS A 1 119 ? 0.288 4.057 -16.717 1.00 94.38 119 HIS A C 1
ATOM 908 O O . HIS A 1 119 ? -0.603 3.240 -16.921 1.00 94.38 119 HIS A O 1
ATOM 914 N N . LEU A 1 120 ? 0.615 4.478 -15.495 1.00 94.75 120 LEU A N 1
ATOM 915 C CA . LEU A 1 120 ? 0.003 4.016 -14.245 1.00 94.75 120 LEU A CA 1
ATOM 916 C C . LEU A 1 120 ? -0.816 5.156 -13.629 1.00 94.75 120 LEU A C 1
ATOM 918 O O . LEU A 1 120 ? -0.380 5.839 -12.704 1.00 94.75 120 LEU A O 1
ATOM 922 N N . ARG A 1 121 ? -1.976 5.437 -14.223 1.00 90.56 121 ARG A N 1
ATOM 923 C CA . ARG A 1 121 ? -2.753 6.663 -13.952 1.00 90.56 121 ARG A CA 1
ATOM 924 C C . ARG A 1 121 ? -3.370 6.701 -12.557 1.00 90.56 121 ARG A C 1
ATOM 926 O O . ARG A 1 121 ? -3.449 7.777 -11.976 1.00 90.56 121 ARG A O 1
ATOM 933 N N . ASP A 1 122 ? -3.746 5.541 -12.038 1.00 89.62 122 ASP A N 1
ATOM 934 C CA . ASP A 1 122 ? -4.439 5.410 -10.752 1.00 89.62 122 ASP A CA 1
ATOM 935 C C . ASP A 1 122 ? -3.473 5.301 -9.563 1.00 89.62 122 ASP A C 1
ATOM 937 O O . ASP A 1 122 ? -3.895 5.283 -8.407 1.00 89.62 122 ASP A O 1
ATOM 941 N N . ASP A 1 123 ? -2.169 5.233 -9.837 1.00 93.62 123 ASP A N 1
ATOM 942 C CA . ASP A 1 123 ? -1.143 5.092 -8.815 1.00 93.62 123 ASP A CA 1
ATOM 943 C C . ASP A 1 123 ? -0.660 6.450 -8.308 1.00 93.62 123 ASP A C 1
ATOM 945 O O . ASP A 1 123 ? -0.466 7.410 -9.060 1.00 93.62 123 ASP A O 1
ATOM 949 N N . ARG A 1 124 ? -0.374 6.510 -7.005 1.00 92.31 124 ARG A N 1
ATOM 950 C CA . ARG A 1 124 ? 0.206 7.699 -6.379 1.00 92.31 124 ARG A CA 1
ATOM 951 C C . ARG A 1 124 ? 1.703 7.817 -6.702 1.00 92.31 124 ARG A C 1
ATOM 953 O O . ARG A 1 124 ? 2.465 6.914 -6.335 1.00 92.31 124 ARG A O 1
ATOM 960 N N . PRO A 1 125 ? 2.166 8.947 -7.276 1.00 94.62 125 PRO A N 1
ATOM 961 C CA . PRO A 1 125 ? 3.569 9.118 -7.657 1.00 94.62 125 PRO A CA 1
ATOM 962 C C . PRO A 1 125 ? 4.568 8.932 -6.511 1.00 94.62 125 PRO A C 1
ATOM 964 O O . PRO A 1 125 ? 5.611 8.320 -6.712 1.00 94.62 125 PRO A O 1
ATOM 967 N N . ASP A 1 126 ? 4.252 9.416 -5.307 1.00 94.31 126 ASP A N 1
ATOM 968 C CA . ASP A 1 126 ? 5.155 9.329 -4.150 1.00 94.31 126 ASP A CA 1
ATOM 969 C C . ASP A 1 126 ? 5.296 7.900 -3.607 1.00 94.31 126 ASP A C 1
ATOM 971 O O . ASP A 1 126 ? 6.391 7.481 -3.226 1.00 94.31 126 ASP A O 1
ATOM 975 N N . SER A 1 127 ? 4.205 7.127 -3.596 1.00 96.31 127 SER A N 1
ATOM 976 C CA . SER A 1 127 ? 4.238 5.716 -3.196 1.00 96.31 127 SER A CA 1
ATOM 977 C C . SER A 1 127 ? 5.022 4.885 -4.208 1.00 96.31 127 SER A C 1
ATOM 979 O O . SER A 1 127 ? 5.824 4.032 -3.823 1.00 96.31 127 SER A O 1
ATOM 981 N N . PHE A 1 128 ? 4.832 5.166 -5.503 1.00 97.62 128 PHE A N 1
ATOM 982 C CA . PHE A 1 128 ? 5.580 4.506 -6.567 1.00 97.62 128 PHE A CA 1
ATOM 983 C C . PHE A 1 128 ? 7.069 4.861 -6.527 1.00 97.62 128 PHE A C 1
ATOM 985 O O . PHE A 1 128 ? 7.901 3.969 -6.667 1.00 97.62 128 PHE A O 1
ATOM 992 N N . ASP A 1 129 ? 7.423 6.128 -6.287 1.00 97.25 129 ASP A N 1
ATOM 993 C CA . ASP A 1 129 ? 8.813 6.577 -6.125 1.00 97.25 129 ASP A CA 1
ATOM 994 C C . ASP A 1 129 ? 9.533 5.762 -5.042 1.00 97.25 129 ASP A C 1
ATOM 996 O O . ASP A 1 129 ? 10.635 5.250 -5.252 1.00 97.25 129 ASP A O 1
ATOM 1000 N N . LEU A 1 130 ? 8.872 5.560 -3.899 1.00 97.81 130 LEU A N 1
ATOM 1001 C CA . LEU A 1 130 ? 9.420 4.765 -2.807 1.00 97.81 130 LEU A CA 1
ATOM 1002 C C . LEU A 1 130 ? 9.537 3.275 -3.167 1.00 97.81 130 LEU A C 1
ATOM 1004 O O . LEU A 1 130 ? 10.590 2.679 -2.930 1.00 97.81 130 LEU A O 1
ATOM 1008 N N . LEU A 1 131 ? 8.512 2.676 -3.784 1.00 98.31 131 LEU A N 1
ATOM 1009 C CA . LEU A 1 131 ? 8.567 1.285 -4.253 1.00 98.31 131 LEU A CA 1
ATOM 1010 C C . LEU A 1 131 ? 9.692 1.074 -5.279 1.00 98.31 131 LEU A C 1
ATOM 1012 O O . LEU A 1 131 ? 10.473 0.130 -5.161 1.00 98.31 131 LEU A O 1
ATOM 1016 N N . ALA A 1 132 ? 9.811 1.967 -6.260 1.00 98.06 132 ALA A N 1
ATOM 1017 C CA . ALA A 1 132 ? 10.848 1.915 -7.282 1.00 98.06 132 ALA A CA 1
ATOM 1018 C C . ALA A 1 132 ? 12.244 2.133 -6.680 1.00 98.06 132 ALA A C 1
ATOM 1020 O O . ALA A 1 132 ? 13.179 1.421 -7.056 1.00 98.06 132 ALA A O 1
ATOM 1021 N N . SER A 1 133 ? 12.380 3.042 -5.708 1.00 98.00 133 SER A N 1
ATOM 1022 C CA . SER A 1 133 ? 13.621 3.247 -4.951 1.00 98.00 133 SER A CA 1
ATOM 1023 C C . SER A 1 133 ? 14.037 1.980 -4.199 1.00 98.00 133 SER A C 1
ATOM 1025 O O . SER A 1 133 ? 15.210 1.605 -4.242 1.00 98.00 133 SER A O 1
ATOM 1027 N N . ILE A 1 134 ? 13.089 1.283 -3.560 1.00 97.75 134 ILE A N 1
ATOM 1028 C CA . ILE A 1 134 ? 13.329 -0.012 -2.901 1.00 97.75 134 ILE A CA 1
ATOM 1029 C C . ILE A 1 134 ? 13.769 -1.060 -3.926 1.00 97.75 134 ILE A C 1
ATOM 1031 O O . ILE A 1 134 ? 14.814 -1.688 -3.752 1.00 97.75 134 ILE A O 1
ATOM 1035 N N . ALA A 1 135 ? 13.018 -1.212 -5.020 1.00 97.75 135 ALA A N 1
ATOM 1036 C CA . ALA A 1 135 ? 13.294 -2.201 -6.060 1.00 97.75 135 ALA A CA 1
ATOM 1037 C C . ALA A 1 135 ? 14.702 -2.033 -6.658 1.00 97.75 135 ALA A C 1
ATOM 1039 O O . ALA A 1 135 ? 15.413 -3.013 -6.877 1.00 97.75 135 ALA A O 1
ATOM 1040 N N . HIS A 1 136 ? 15.131 -0.785 -6.863 1.00 97.81 136 HIS A N 1
ATOM 1041 C CA . HIS A 1 136 ? 16.432 -0.439 -7.444 1.00 97.81 136 HIS A CA 1
ATOM 1042 C C . HIS A 1 136 ? 17.534 -0.223 -6.401 1.00 97.81 136 HIS A C 1
ATOM 1044 O O . HIS A 1 136 ? 18.615 0.247 -6.747 1.00 97.81 136 HIS A O 1
ATOM 1050 N N . SER A 1 137 ? 17.304 -0.579 -5.131 1.00 96.19 137 SER A N 1
ATOM 1051 C CA . SER A 1 137 ? 18.302 -0.449 -4.057 1.00 96.19 137 SER A CA 1
ATOM 1052 C C . SER A 1 137 ? 18.830 0.983 -3.860 1.00 96.19 137 SER A C 1
ATOM 1054 O O . SER A 1 137 ? 19.967 1.189 -3.430 1.00 96.19 137 SER A O 1
ATOM 1056 N N . GLN A 1 138 ? 18.007 2.002 -4.128 1.00 94.88 138 GLN A N 1
ATOM 1057 C CA . GLN A 1 138 ? 18.325 3.411 -3.872 1.00 94.88 138 GLN A CA 1
ATOM 1058 C C . GLN A 1 138 ? 18.159 3.750 -2.379 1.00 94.88 138 GLN A C 1
ATOM 1060 O O . GLN A 1 138 ? 17.401 4.643 -2.001 1.00 94.88 138 GLN A O 1
ATOM 1065 N N . PHE A 1 139 ? 18.877 3.034 -1.506 1.00 90.69 139 PHE A N 1
ATOM 1066 C CA . PHE A 1 139 ? 18.664 3.049 -0.051 1.00 90.69 139 PHE A CA 1
ATOM 1067 C C . PHE A 1 139 ? 18.758 4.436 0.592 1.00 90.69 139 PHE A C 1
ATOM 1069 O O . PHE A 1 139 ? 18.074 4.703 1.573 1.00 90.69 139 PHE A O 1
ATOM 1076 N N . GLN A 1 140 ? 19.562 5.339 0.026 1.00 92.62 140 GLN A N 1
ATOM 1077 C CA . GLN A 1 140 ? 19.700 6.713 0.524 1.00 92.62 140 GLN A CA 1
ATOM 1078 C C . GLN A 1 140 ? 18.407 7.537 0.402 1.00 92.62 140 GLN A C 1
ATOM 1080 O O . GLN A 1 140 ? 18.251 8.526 1.113 1.00 92.62 140 GLN A O 1
ATOM 1085 N N . ARG A 1 141 ? 17.481 7.135 -0.478 1.00 91.94 141 ARG A N 1
ATOM 1086 C CA . ARG A 1 141 ? 16.179 7.789 -0.679 1.00 91.94 141 ARG A CA 1
ATOM 1087 C C . ARG A 1 141 ? 15.077 7.186 0.189 1.00 91.94 141 ARG A C 1
ATOM 1089 O O . ARG A 1 141 ? 13.985 7.740 0.251 1.00 91.94 141 ARG A O 1
ATOM 1096 N N . ILE A 1 142 ? 15.352 6.063 0.855 1.00 95.19 142 ILE A N 1
ATOM 1097 C CA . ILE A 1 142 ? 14.375 5.377 1.696 1.00 95.19 142 ILE A CA 1
ATOM 1098 C C . ILE A 1 142 ? 14.363 6.051 3.073 1.00 95.19 142 ILE A C 1
ATOM 1100 O O . ILE A 1 142 ? 15.398 6.100 3.746 1.00 95.19 142 ILE A O 1
ATOM 1104 N N . PRO A 1 143 ? 13.217 6.588 3.520 1.00 94.81 143 PRO A N 1
ATOM 1105 C CA . PRO A 1 143 ? 13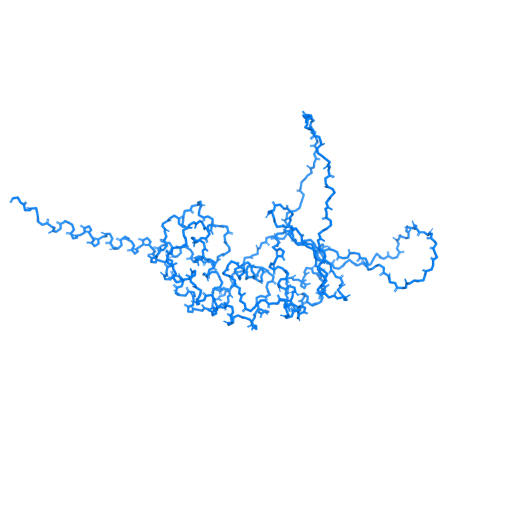.149 7.300 4.782 1.00 94.81 143 PRO A CA 1
ATOM 1106 C C . PRO A 1 143 ? 13.272 6.332 5.964 1.00 94.81 143 PRO A C 1
ATOM 1108 O O . PRO A 1 143 ? 12.763 5.211 5.946 1.00 94.81 143 PRO A O 1
ATOM 1111 N N . ARG A 1 144 ? 13.915 6.792 7.041 1.00 92.25 144 ARG A N 1
ATOM 1112 C CA . ARG A 1 144 ? 14.047 6.010 8.284 1.00 92.25 144 ARG A CA 1
ATOM 1113 C C . ARG A 1 144 ? 12.721 5.842 9.030 1.00 92.25 144 ARG A C 1
ATOM 1115 O O . ARG A 1 144 ? 12.572 4.886 9.775 1.00 92.25 144 ARG A O 1
ATOM 1122 N N . ALA A 1 145 ? 11.775 6.753 8.818 1.00 91.75 145 ALA A N 1
ATOM 1123 C CA . ALA A 1 145 ? 10.439 6.724 9.397 1.00 91.75 145 ALA A CA 1
ATOM 1124 C C . ALA A 1 145 ? 9.405 7.123 8.338 1.00 91.75 145 ALA A C 1
ATOM 1126 O O . ALA A 1 145 ? 9.684 7.961 7.478 1.00 91.75 145 ALA A O 1
ATOM 1127 N N . LEU A 1 146 ? 8.210 6.543 8.419 1.00 93.56 146 LEU A N 1
ATOM 1128 C CA . LEU A 1 146 ? 7.063 6.898 7.588 1.00 93.56 146 LEU A CA 1
ATOM 1129 C C . LEU A 1 146 ? 5.905 7.326 8.484 1.00 93.56 146 LEU A C 1
ATOM 1131 O O . LEU A 1 146 ? 5.672 6.719 9.526 1.00 93.56 146 LEU A O 1
ATOM 1135 N N . SER A 1 147 ? 5.163 8.350 8.058 1.00 92.06 147 SER A N 1
ATOM 1136 C CA . SER A 1 147 ? 3.870 8.654 8.669 1.00 92.06 147 SER A CA 1
ATOM 1137 C C . SER A 1 147 ? 2.860 7.552 8.345 1.00 92.06 147 SER A C 1
ATOM 1139 O O . SER A 1 147 ? 3.005 6.841 7.344 1.00 92.06 147 SER A O 1
ATOM 1141 N N . ILE A 1 148 ? 1.803 7.453 9.154 1.00 93.25 148 ILE A N 1
ATOM 1142 C CA . ILE A 1 148 ? 0.713 6.485 8.956 1.00 93.25 148 ILE A CA 1
ATOM 1143 C C . ILE A 1 148 ? 0.133 6.617 7.547 1.00 93.25 148 ILE A C 1
ATOM 1145 O O . ILE A 1 148 ? -0.002 5.621 6.846 1.00 93.25 148 ILE A O 1
ATOM 1149 N N . ALA A 1 149 ? -0.136 7.847 7.098 1.00 92.19 149 ALA A N 1
ATOM 1150 C CA . ALA A 1 149 ? -0.658 8.098 5.758 1.00 92.19 149 ALA A CA 1
ATOM 1151 C C . ALA A 1 149 ? 0.275 7.559 4.660 1.00 92.19 149 ALA A C 1
ATOM 1153 O O . ALA A 1 149 ? -0.178 6.837 3.780 1.00 92.19 149 ALA A O 1
ATOM 1154 N N . LYS A 1 150 ? 1.585 7.836 4.726 1.00 94.25 150 LYS A N 1
ATOM 1155 C CA . LYS A 1 150 ? 2.534 7.368 3.699 1.00 94.25 150 LYS A CA 1
ATOM 1156 C C . LYS A 1 150 ? 2.712 5.850 3.707 1.00 94.25 150 LYS A C 1
ATOM 1158 O O . LYS A 1 150 ? 2.807 5.252 2.639 1.00 94.25 150 LYS A O 1
ATOM 1163 N N . LEU A 1 151 ? 2.756 5.224 4.886 1.00 96.44 151 LEU A N 1
ATOM 1164 C CA . LEU A 1 151 ? 2.854 3.766 4.981 1.00 96.44 151 LEU A CA 1
ATOM 1165 C C . LEU A 1 151 ? 1.562 3.082 4.514 1.00 96.44 151 LEU A C 1
ATOM 1167 O O . LEU A 1 151 ? 1.628 2.047 3.855 1.00 96.44 151 LEU A O 1
ATOM 1171 N N . TYR A 1 152 ? 0.401 3.670 4.799 1.00 96.75 152 TYR A N 1
ATOM 1172 C CA . TYR A 1 152 ? -0.879 3.211 4.266 1.00 96.75 152 TYR A CA 1
ATOM 1173 C C . TYR A 1 152 ? -0.868 3.229 2.732 1.00 96.75 152 TYR A C 1
ATOM 1175 O O . TYR A 1 152 ? -1.037 2.182 2.117 1.00 96.75 152 TYR A O 1
ATOM 1183 N N . GLU A 1 153 ? -0.541 4.360 2.103 1.00 96.25 153 GLU A N 1
ATOM 1184 C CA . GLU A 1 153 ? -0.507 4.451 0.635 1.00 96.25 153 GLU A CA 1
ATOM 1185 C C . GLU A 1 153 ? 0.510 3.482 0.002 1.00 96.25 153 GLU A C 1
ATOM 1187 O O . GLU A 1 153 ? 0.249 2.883 -1.041 1.00 96.25 153 GLU A O 1
ATOM 1192 N N . LEU A 1 154 ? 1.672 3.287 0.636 1.00 97.88 154 LEU A N 1
ATOM 1193 C CA . LEU A 1 154 ? 2.669 2.315 0.181 1.00 97.88 154 LEU A CA 1
ATOM 1194 C C . LEU A 1 154 ? 2.173 0.867 0.315 1.00 97.88 154 LEU A C 1
ATOM 1196 O O . LEU A 1 154 ? 2.419 0.049 -0.572 1.00 97.88 154 LEU A O 1
ATOM 1200 N N . THR A 1 155 ? 1.494 0.530 1.413 1.00 98.12 155 THR A N 1
ATOM 1201 C CA . THR A 1 155 ? 0.949 -0.822 1.633 1.00 98.12 155 THR A CA 1
ATOM 1202 C C . THR A 1 155 ? -0.235 -1.113 0.716 1.00 98.12 155 THR A C 1
ATOM 1204 O O . THR A 1 155 ? -0.322 -2.220 0.203 1.00 98.12 155 THR A O 1
ATOM 1207 N N . VAL A 1 156 ? -1.080 -0.125 0.406 1.00 97.75 156 VAL A N 1
ATOM 1208 C CA . VAL A 1 156 ? -2.113 -0.246 -0.641 1.00 97.75 156 VAL A CA 1
ATOM 1209 C C . VAL A 1 156 ? -1.479 -0.527 -2.005 1.00 97.75 156 VAL A C 1
ATOM 1211 O O . VAL A 1 156 ? -1.866 -1.481 -2.682 1.00 97.75 156 VAL A O 1
ATOM 1214 N N . LEU A 1 157 ? -0.460 0.251 -2.388 1.00 98.06 157 LEU A N 1
ATOM 1215 C CA . LEU A 1 157 ? 0.248 0.065 -3.658 1.00 98.06 157 LEU A CA 1
ATOM 1216 C C . LEU A 1 157 ? 0.906 -1.322 -3.743 1.00 98.06 157 LEU A C 1
ATOM 1218 O O . LEU A 1 157 ? 0.765 -2.037 -4.733 1.00 98.06 157 LEU A O 1
ATOM 1222 N N . THR A 1 158 ? 1.638 -1.717 -2.702 1.00 98.38 158 THR A N 1
ATOM 1223 C CA . THR A 1 158 ? 2.350 -3.001 -2.689 1.00 98.38 158 THR A CA 1
ATOM 1224 C C . THR A 1 158 ? 1.414 -4.197 -2.567 1.00 98.38 158 THR A C 1
ATOM 1226 O O . THR A 1 158 ? 1.711 -5.224 -3.170 1.00 98.38 158 THR A O 1
ATOM 1229 N N . HIS A 1 159 ? 0.264 -4.063 -1.906 1.00 97.88 159 HIS A N 1
ATOM 1230 C CA . HIS A 1 159 ? -0.796 -5.067 -1.948 1.00 97.88 159 HIS A CA 1
ATOM 1231 C C . HIS A 1 159 ? -1.313 -5.256 -3.381 1.00 97.88 159 HIS A C 1
ATOM 1233 O O . HIS A 1 159 ? -1.369 -6.382 -3.877 1.00 97.88 159 HIS A O 1
ATOM 1239 N N . TYR A 1 160 ? -1.626 -4.154 -4.074 1.00 96.69 160 TYR A N 1
ATOM 1240 C CA . TYR A 1 160 ? -2.141 -4.186 -5.446 1.00 96.69 160 TYR A CA 1
ATOM 1241 C C . TYR A 1 160 ? -1.175 -4.882 -6.415 1.00 96.69 160 TYR A C 1
ATOM 1243 O O . TYR A 1 160 ? -1.573 -5.762 -7.181 1.00 96.69 160 TYR A O 1
ATOM 1251 N N . TYR A 1 161 ? 0.114 -4.548 -6.329 1.00 98.00 161 TYR A N 1
ATOM 1252 C CA . TYR A 1 161 ? 1.156 -5.159 -7.155 1.00 98.00 161 TYR A CA 1
ATOM 1253 C C . TYR A 1 161 ? 1.698 -6.488 -6.610 1.00 98.00 161 TYR A C 1
ATOM 1255 O O . TYR A 1 161 ? 2.601 -7.057 -7.222 1.00 98.00 161 TYR A O 1
ATOM 1263 N N . ASP A 1 162 ? 1.168 -7.012 -5.503 1.00 98.06 162 ASP A N 1
ATOM 1264 C CA . ASP A 1 162 ? 1.649 -8.247 -4.867 1.00 98.06 162 ASP A CA 1
ATOM 1265 C C . ASP A 1 162 ? 3.168 -8.202 -4.580 1.00 98.06 162 ASP A C 1
ATOM 1267 O O . ASP A 1 162 ? 3.939 -9.099 -4.919 1.00 98.06 162 ASP A O 1
ATOM 1271 N N . ALA A 1 163 ? 3.602 -7.075 -4.014 1.00 98.25 163 ALA A N 1
ATOM 1272 C CA . ALA A 1 163 ? 4.995 -6.705 -3.781 1.00 98.25 163 ALA A CA 1
ATOM 1273 C C . ALA A 1 163 ? 5.314 -6.437 -2.300 1.00 98.25 163 ALA A C 1
ATOM 1275 O O . ALA A 1 163 ? 6.459 -6.136 -1.974 1.00 98.25 163 ALA A O 1
ATOM 1276 N N . THR A 1 164 ? 4.352 -6.571 -1.378 1.00 97.88 164 THR A N 1
ATOM 1277 C CA . THR A 1 164 ? 4.521 -6.287 0.064 1.00 97.88 164 THR A CA 1
ATOM 1278 C C . THR A 1 164 ? 5.777 -6.902 0.704 1.00 97.88 164 THR A C 1
ATOM 1280 O O . THR A 1 164 ? 6.414 -6.217 1.510 1.00 97.88 164 THR A O 1
ATOM 1283 N N . PRO A 1 165 ? 6.218 -8.135 0.355 1.00 97.25 165 PRO A N 1
ATOM 1284 C CA . PRO A 1 165 ? 7.424 -8.721 0.943 1.00 97.25 165 PRO A CA 1
ATOM 1285 C C . PRO A 1 165 ? 8.695 -7.872 0.794 1.00 97.25 165 PRO A C 1
ATOM 1287 O O . PRO A 1 165 ? 9.583 -7.965 1.644 1.00 97.25 165 PRO A O 1
ATOM 1290 N N . VAL A 1 166 ? 8.791 -7.007 -0.226 1.00 97.38 166 VAL A N 1
ATOM 1291 C CA . VAL A 1 166 ? 9.975 -6.148 -0.410 1.00 97.38 166 VAL A CA 1
ATOM 1292 C C . VAL A 1 166 ? 10.154 -5.112 0.689 1.00 97.38 166 VAL A C 1
ATOM 1294 O O . VAL A 1 166 ? 11.255 -4.601 0.862 1.00 97.38 166 VAL A O 1
ATOM 1297 N N . LEU A 1 167 ? 9.103 -4.816 1.454 1.00 96.56 167 LEU A N 1
ATOM 1298 C CA . LEU A 1 167 ? 9.154 -3.842 2.540 1.00 96.56 167 LEU A CA 1
ATOM 1299 C C . LEU A 1 167 ? 9.852 -4.391 3.794 1.00 96.56 167 LEU A C 1
ATOM 1301 O O . LEU A 1 167 ? 10.242 -3.604 4.659 1.00 96.56 167 LEU A O 1
ATOM 1305 N N . SER A 1 168 ? 10.034 -5.717 3.894 1.00 95.00 168 SER A N 1
ATOM 1306 C CA . SER A 1 168 ? 10.526 -6.419 5.091 1.00 95.00 168 SER A CA 1
ATOM 1307 C C . SER A 1 168 ? 11.734 -5.774 5.789 1.00 95.00 168 SER A C 1
ATOM 1309 O O . SER A 1 168 ? 11.716 -5.746 7.020 1.00 95.00 168 SER A O 1
ATOM 1311 N N . PRO A 1 169 ? 12.758 -5.244 5.085 1.00 95.25 169 PRO A N 1
ATOM 1312 C CA . PRO A 1 169 ? 13.924 -4.651 5.743 1.00 95.25 169 PRO A CA 1
ATOM 1313 C C . PRO A 1 169 ? 13.617 -3.418 6.606 1.00 95.25 169 PRO A C 1
ATOM 1315 O O . PRO A 1 169 ? 14.388 -3.114 7.512 1.00 95.25 169 PRO A O 1
ATOM 1318 N N . TRP A 1 170 ? 12.512 -2.712 6.345 1.00 94.75 170 TRP A N 1
ATOM 1319 C CA . TRP A 1 170 ? 12.164 -1.461 7.035 1.00 94.75 170 TRP A CA 1
ATOM 1320 C C . TRP A 1 170 ? 10.945 -1.576 7.949 1.00 94.75 170 TRP A C 1
ATOM 1322 O O . TRP A 1 170 ? 10.709 -0.673 8.754 1.00 94.75 170 TRP A O 1
ATOM 1332 N N . LEU A 1 171 ? 10.189 -2.679 7.865 1.00 90.88 171 LEU A N 1
ATOM 1333 C CA . LEU A 1 171 ? 8.918 -2.835 8.580 1.00 90.88 171 LEU A CA 1
ATOM 1334 C C . LEU A 1 171 ? 9.054 -2.600 10.079 1.00 90.88 171 LEU A C 1
ATOM 1336 O O . LEU A 1 171 ? 8.257 -1.861 10.645 1.00 90.88 171 LEU A O 1
ATOM 1340 N N . GLN A 1 172 ? 10.070 -3.189 10.716 1.00 90.88 172 GLN A N 1
ATOM 1341 C CA . GLN A 1 172 ? 10.251 -3.050 12.159 1.00 90.88 172 GLN A CA 1
ATOM 1342 C C . GLN A 1 172 ? 10.427 -1.580 12.553 1.00 90.88 172 GLN A C 1
ATOM 1344 O O . GLN A 1 172 ? 9.727 -1.093 13.433 1.00 90.88 172 GLN A O 1
ATOM 1349 N N . THR A 1 173 ? 11.315 -0.852 11.872 1.00 93.00 173 THR A N 1
ATOM 1350 C CA . THR A 1 173 ? 11.583 0.557 12.180 1.00 93.00 173 THR A CA 1
ATOM 1351 C C . THR A 1 173 ? 10.371 1.441 11.900 1.00 93.00 173 THR A C 1
ATOM 1353 O O . THR A 1 173 ? 10.036 2.293 12.721 1.00 93.00 173 THR A O 1
ATOM 1356 N N . TRP A 1 174 ? 9.686 1.237 10.772 1.00 95.19 174 TRP A N 1
ATOM 1357 C CA . TRP A 1 174 ? 8.509 2.034 10.427 1.00 95.19 174 TRP A CA 1
ATOM 1358 C C . TRP A 1 174 ? 7.332 1.777 11.370 1.00 95.19 174 TRP A C 1
ATOM 1360 O O . TRP A 1 174 ? 6.693 2.730 11.807 1.00 95.19 174 TRP A O 1
ATOM 1370 N N . VAL A 1 175 ? 7.070 0.519 11.737 1.00 90.81 175 VAL A N 1
ATOM 1371 C CA . VAL A 1 175 ? 5.973 0.175 12.653 1.00 90.81 175 VAL A CA 1
ATOM 1372 C C . VAL A 1 175 ? 6.261 0.650 14.078 1.00 90.81 175 VAL A C 1
ATOM 1374 O O . VAL A 1 175 ? 5.372 1.224 14.706 1.00 90.81 175 VAL A O 1
ATOM 1377 N N . SER A 1 176 ? 7.491 0.489 14.579 1.00 89.25 176 SER A N 1
ATOM 1378 C CA . SER A 1 176 ? 7.878 1.038 15.887 1.00 89.25 176 SER A CA 1
ATOM 1379 C C . SER A 1 176 ? 7.733 2.560 15.924 1.00 89.25 176 SER A C 1
ATOM 1381 O O . SER A 1 176 ? 7.124 3.088 16.851 1.00 89.25 176 SER A O 1
ATOM 1383 N N . GLY A 1 177 ? 8.186 3.262 14.878 1.00 87.31 177 GLY A N 1
ATOM 1384 C CA . GLY A 1 177 ? 8.045 4.719 14.789 1.00 87.31 177 GLY A CA 1
ATOM 1385 C C . GLY A 1 177 ? 6.589 5.200 14.776 1.00 87.31 177 GLY A C 1
ATOM 1386 O O . GLY A 1 177 ? 6.293 6.281 15.278 1.00 87.31 177 GLY A O 1
ATOM 1387 N N . ILE A 1 178 ? 5.666 4.390 14.250 1.00 85.81 178 ILE A N 1
ATOM 1388 C CA . ILE A 1 178 ? 4.227 4.673 14.294 1.00 85.81 178 ILE A CA 1
ATOM 1389 C C . ILE A 1 178 ? 3.660 4.451 15.697 1.00 85.81 178 ILE A C 1
ATOM 1391 O O . ILE A 1 178 ? 2.924 5.303 16.186 1.00 85.81 178 ILE A O 1
ATOM 1395 N N . ALA A 1 179 ? 3.999 3.338 16.352 1.00 76.25 179 ALA A N 1
ATOM 1396 C CA . ALA A 1 179 ? 3.500 3.015 17.691 1.00 76.25 179 ALA A CA 1
ATOM 1397 C C . ALA A 1 179 ? 3.955 4.025 18.761 1.00 76.25 179 ALA A C 1
ATOM 1399 O O . ALA A 1 179 ? 3.266 4.228 19.758 1.00 76.25 179 ALA A O 1
ATOM 1400 N N . GLU A 1 180 ? 5.104 4.663 18.545 1.00 76.06 180 GLU A N 1
ATOM 1401 C CA . GLU A 1 180 ? 5.660 5.704 19.415 1.00 76.06 180 GLU A CA 1
ATOM 1402 C C . GLU A 1 180 ? 5.169 7.120 19.046 1.00 76.06 180 GLU A C 1
ATOM 1404 O O . GLU A 1 180 ? 5.465 8.084 19.756 1.00 76.06 180 GLU A O 1
ATOM 1409 N N . SER A 1 181 ? 4.405 7.274 17.954 1.00 75.06 181 SER A N 1
ATOM 1410 C CA . SER A 1 181 ? 3.952 8.581 17.468 1.00 75.06 181 SER A CA 1
ATOM 1411 C C . SER A 1 181 ? 2.868 9.194 18.373 1.00 75.06 181 SER A C 1
ATOM 1413 O O . SER A 1 181 ? 1.891 8.507 18.698 1.00 75.06 181 SER A O 1
ATOM 1415 N N . PRO A 1 182 ? 2.948 10.504 18.695 1.00 67.75 182 PRO A N 1
ATOM 1416 C CA . PRO A 1 182 ? 1.903 11.239 19.418 1.00 67.75 182 PRO A CA 1
ATOM 1417 C C . PRO A 1 182 ? 0.514 11.148 18.769 1.00 67.75 182 PRO A C 1
ATOM 1419 O O . PRO A 1 182 ? -0.500 11.220 19.466 1.00 67.75 182 PRO A O 1
ATOM 1422 N N . GLU A 1 183 ? 0.469 10.967 17.444 1.00 68.88 183 GLU A N 1
ATOM 1423 C CA . GLU A 1 183 ? -0.763 10.805 16.659 1.00 68.88 183 GLU A CA 1
ATOM 1424 C C . GLU A 1 183 ? -1.536 9.542 17.054 1.00 68.88 183 GLU A C 1
ATOM 1426 O O . GLU A 1 183 ? -2.759 9.498 16.961 1.00 68.88 183 GLU A O 1
ATOM 1431 N N . THR A 1 184 ? -0.827 8.509 17.515 1.00 66.69 184 THR A N 1
ATOM 1432 C CA . THR A 1 184 ? -1.454 7.261 17.955 1.00 66.69 184 THR A CA 1
ATOM 1433 C C . THR A 1 184 ? -1.853 7.302 19.422 1.00 66.69 184 THR A C 1
ATOM 1435 O O . THR A 1 184 ? -2.793 6.614 19.800 1.00 66.69 184 THR A O 1
ATOM 1438 N N . THR A 1 185 ? -1.204 8.108 20.259 1.00 64.12 185 THR A N 1
ATOM 1439 C CA . THR A 1 185 ? -1.470 8.149 21.707 1.00 64.12 185 THR A CA 1
ATOM 1440 C C . THR A 1 185 ? -2.492 9.210 22.106 1.00 64.12 185 THR A C 1
ATOM 1442 O O . THR A 1 185 ? -3.133 9.075 23.147 1.00 64.12 185 THR A O 1
ATOM 1445 N N . SER A 1 186 ? -2.696 10.232 21.275 1.00 60.69 186 SER A N 1
ATOM 1446 C CA . SER A 1 186 ? -3.650 11.309 21.543 1.00 60.69 186 SER A CA 1
ATOM 1447 C C . SER A 1 186 ? -5.010 10.991 20.922 1.00 60.69 186 SER A C 1
ATOM 1449 O O . SER A 1 186 ? -5.133 10.862 19.708 1.00 60.69 186 SER A O 1
ATOM 1451 N N . SER A 1 187 ? -6.061 10.913 21.737 1.00 53.31 187 SER A N 1
ATOM 1452 C CA . SER A 1 187 ? -7.448 10.662 21.310 1.00 53.31 187 SER A CA 1
ATOM 1453 C C . SER A 1 187 ? -8.109 11.838 20.563 1.00 53.31 187 SER A C 1
ATOM 1455 O O . SER A 1 187 ? -9.332 11.903 20.483 1.00 53.31 187 SER A O 1
ATOM 1457 N N . SER A 1 188 ? -7.338 12.813 20.071 1.00 51.56 188 SER A N 1
ATOM 1458 C CA . SER A 1 188 ? -7.868 14.093 19.593 1.00 51.56 188 SER A CA 1
ATOM 1459 C C . SER A 1 188 ? -7.012 14.717 18.487 1.00 51.56 188 SER A C 1
ATOM 1461 O O . SER A 1 188 ? -6.434 15.790 18.667 1.00 51.56 188 SER A O 1
ATOM 1463 N N . ILE A 1 189 ? -6.943 14.084 17.319 1.00 53.50 189 ILE A N 1
ATOM 1464 C CA . ILE A 1 189 ? -6.704 14.861 16.097 1.00 53.50 189 ILE A CA 1
ATOM 1465 C C . ILE A 1 189 ? -8.084 15.243 15.575 1.00 53.50 189 ILE A C 1
ATOM 1467 O O . ILE A 1 189 ? -8.782 14.434 14.976 1.00 53.50 189 ILE A O 1
ATOM 1471 N N . ALA A 1 190 ? -8.518 16.457 15.918 1.00 51.53 190 ALA A N 1
ATOM 1472 C CA . ALA A 1 190 ? -9.777 17.010 15.446 1.00 51.53 190 ALA A CA 1
ATOM 1473 C C . ALA A 1 190 ? -9.701 17.239 13.928 1.00 51.53 190 ALA A C 1
ATOM 1475 O O . ALA A 1 190 ? -8.783 17.903 13.447 1.00 51.53 190 ALA A O 1
ATOM 1476 N N . GLY A 1 191 ? -10.672 16.703 13.189 1.00 59.34 191 GLY A N 1
ATOM 1477 C CA . GLY A 1 191 ? -10.814 16.880 11.745 1.00 59.34 191 GLY A CA 1
ATOM 1478 C C . GLY A 1 191 ? -10.858 15.556 10.966 1.00 59.34 191 GLY A C 1
ATOM 1479 O O . GLY A 1 191 ? -10.484 14.513 11.504 1.00 59.34 191 GLY A O 1
ATOM 1480 N N . PRO A 1 192 ? -11.280 15.592 9.688 1.00 60.50 192 PRO A N 1
ATOM 1481 C CA . PRO A 1 192 ? -11.527 14.392 8.879 1.00 60.50 192 PRO A CA 1
ATOM 1482 C C . PRO A 1 192 ? -10.303 13.476 8.740 1.00 60.50 192 PRO A C 1
ATOM 1484 O O . PRO A 1 192 ? -10.421 12.254 8.761 1.00 60.50 192 PRO A O 1
ATOM 1487 N N . GLU A 1 193 ? -9.098 14.052 8.653 1.00 63.62 193 GLU A N 1
ATOM 1488 C CA . GLU A 1 193 ? -7.868 13.262 8.532 1.00 63.62 193 GLU A CA 1
ATOM 1489 C C . GLU A 1 193 ? -7.522 12.485 9.806 1.00 63.62 193 GLU A C 1
ATOM 1491 O O . GLU A 1 193 ? -6.952 11.398 9.715 1.00 63.62 193 GLU A O 1
ATOM 1496 N N . GLY A 1 194 ? -7.890 13.011 10.979 1.00 72.56 194 GLY A N 1
ATOM 1497 C CA . GLY A 1 194 ? -7.675 12.351 12.265 1.00 72.56 194 GLY A CA 1
ATOM 1498 C C . GLY A 1 194 ? -8.592 11.146 12.468 1.00 72.56 194 GLY A C 1
ATOM 1499 O O . GLY A 1 194 ? -8.158 10.120 12.994 1.00 72.56 194 GLY A O 1
ATOM 1500 N N . GLU A 1 195 ? -9.836 11.233 11.990 1.00 78.19 195 GLU A N 1
ATOM 1501 C CA . GLU A 1 195 ? -10.826 10.152 12.103 1.00 78.19 195 GLU A CA 1
ATOM 1502 C C . GLU A 1 195 ? -10.428 8.906 11.292 1.00 78.19 195 GLU A C 1
ATOM 1504 O O . GLU A 1 195 ? -10.661 7.775 11.726 1.00 78.19 195 GLU A O 1
ATOM 1509 N N . LEU A 1 196 ? -9.739 9.099 10.162 1.00 89.19 196 LEU A N 1
ATOM 1510 C CA . LEU A 1 196 ? -9.288 8.018 9.281 1.00 89.19 196 LEU A CA 1
ATOM 1511 C C . LEU A 1 196 ? -7.931 7.402 9.670 1.00 89.19 196 LEU A C 1
ATOM 1513 O O . LEU A 1 196 ? -7.489 6.443 9.032 1.00 89.19 196 LEU A O 1
ATOM 1517 N N . LEU A 1 197 ? -7.272 7.878 10.733 1.00 89.69 197 LEU A N 1
ATOM 1518 C CA . LEU A 1 197 ? -5.988 7.318 11.182 1.00 89.69 197 LEU A CA 1
ATOM 1519 C C . LEU A 1 197 ? -6.105 5.870 11.663 1.00 89.69 197 LEU A C 1
ATOM 1521 O O . LEU A 1 197 ? -5.295 5.027 11.277 1.00 89.69 197 LEU A O 1
ATOM 1525 N N . MET A 1 198 ? -7.109 5.565 12.489 1.00 90.50 198 MET A N 1
ATOM 1526 C CA . MET A 1 198 ? -7.296 4.208 13.017 1.00 90.50 198 MET A CA 1
ATOM 1527 C C . MET A 1 198 ? -7.658 3.199 11.916 1.00 90.50 198 MET A C 1
ATOM 1529 O O . MET A 1 198 ? -7.023 2.144 11.881 1.00 90.50 198 MET A O 1
ATOM 1533 N N . PRO A 1 199 ? -8.568 3.505 10.966 1.00 93.69 199 PRO A N 1
ATOM 1534 C CA . PRO A 1 199 ? -8.764 2.679 9.775 1.00 93.69 199 PRO A CA 1
ATOM 1535 C C . PRO A 1 199 ? -7.472 2.396 8.997 1.00 93.69 199 PRO A C 1
ATOM 1537 O O . PRO A 1 199 ? -7.167 1.239 8.705 1.00 93.69 199 PRO A O 1
ATOM 1540 N N . LYS A 1 200 ? -6.651 3.425 8.740 1.00 94.81 200 LYS A N 1
ATOM 1541 C CA . LYS A 1 200 ? -5.364 3.265 8.042 1.00 94.81 200 LYS A CA 1
ATOM 1542 C C . LYS A 1 200 ? -4.394 2.365 8.815 1.00 94.81 200 LYS A C 1
ATOM 1544 O O . LYS A 1 200 ? -3.759 1.497 8.219 1.00 94.81 200 LYS A O 1
ATOM 1549 N N . LEU A 1 201 ? -4.297 2.520 10.138 1.00 93.94 201 LEU A N 1
ATOM 1550 C CA . LEU A 1 201 ? -3.497 1.635 10.999 1.00 93.94 201 LEU A CA 1
ATOM 1551 C C . LEU A 1 201 ? -3.999 0.189 10.981 1.00 93.94 201 LEU A C 1
ATOM 1553 O O . LEU A 1 201 ? -3.195 -0.750 10.992 1.00 93.94 201 LEU A O 1
ATOM 1557 N N . LEU A 1 202 ? -5.317 0.001 10.942 1.00 95.00 202 LEU A N 1
ATOM 1558 C CA . LEU A 1 202 ? -5.929 -1.318 10.875 1.00 95.00 202 LEU A CA 1
ATOM 1559 C C . LEU A 1 202 ? -5.576 -2.018 9.554 1.00 95.00 202 LEU A C 1
ATOM 1561 O O . LEU A 1 202 ? -5.178 -3.182 9.576 1.00 95.00 202 LEU A O 1
ATOM 1565 N N . TRP A 1 203 ? -5.624 -1.296 8.429 1.00 97.38 203 TRP A N 1
ATOM 1566 C CA . TRP A 1 203 ? -5.135 -1.787 7.136 1.00 97.38 203 TRP A CA 1
ATOM 1567 C C . TRP A 1 203 ? -3.649 -2.158 7.182 1.00 97.38 203 TRP A C 1
ATOM 1569 O O . TRP A 1 203 ? -3.292 -3.296 6.876 1.00 97.38 203 TRP A O 1
ATOM 1579 N N . ILE A 1 204 ? -2.785 -1.232 7.618 1.00 96.44 204 ILE A N 1
ATOM 1580 C CA . ILE A 1 204 ? -1.328 -1.445 7.675 1.00 96.44 204 ILE A CA 1
ATOM 1581 C C . ILE A 1 204 ? -1.001 -2.693 8.501 1.00 96.44 204 ILE A C 1
ATOM 1583 O O . ILE A 1 204 ? -0.242 -3.559 8.070 1.00 96.44 204 ILE A O 1
ATOM 1587 N N . SER A 1 205 ? -1.567 -2.792 9.704 1.00 95.62 205 SER A N 1
ATOM 1588 C CA . SER A 1 205 ? -1.289 -3.907 10.611 1.00 95.62 205 SER A CA 1
ATOM 1589 C C . SER A 1 205 ? -1.788 -5.246 10.070 1.00 95.62 205 SER A C 1
ATOM 1591 O O . SER A 1 205 ? -1.123 -6.262 10.282 1.00 95.62 205 SER A O 1
ATOM 1593 N N . TRP A 1 206 ? -2.900 -5.259 9.333 1.00 97.19 206 TRP A N 1
ATOM 1594 C CA . TRP A 1 206 ? -3.392 -6.451 8.648 1.00 97.19 206 TRP A CA 1
ATOM 1595 C C . TRP A 1 206 ? -2.487 -6.870 7.485 1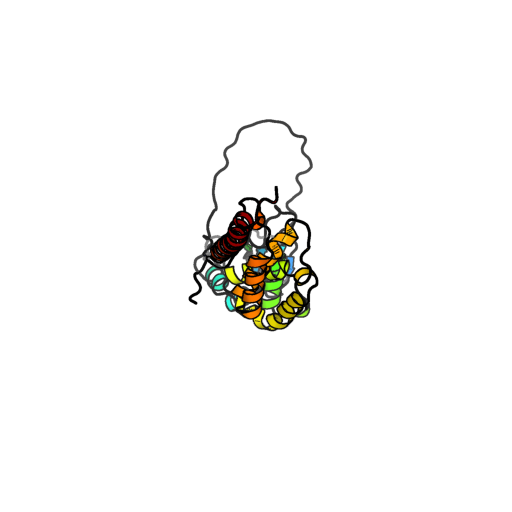.00 97.19 206 TRP A C 1
ATOM 1597 O O . TRP A 1 206 ? -2.055 -8.024 7.445 1.00 97.19 206 TRP A O 1
ATOM 1607 N N . GLU A 1 207 ? -2.149 -5.943 6.585 1.00 96.69 207 GLU A N 1
ATOM 1608 C CA . GLU A 1 207 ? -1.339 -6.227 5.391 1.00 96.69 207 GLU A CA 1
ATOM 1609 C C . GLU A 1 207 ? 0.064 -6.726 5.772 1.00 96.69 207 GLU A C 1
ATOM 1611 O O . GLU A 1 207 ? 0.580 -7.691 5.199 1.00 96.69 207 GLU A O 1
ATOM 1616 N N . LEU A 1 208 ? 0.652 -6.131 6.815 1.00 95.06 208 LEU A N 1
ATOM 1617 C CA . LEU A 1 208 ? 1.966 -6.508 7.339 1.00 95.06 208 LEU A CA 1
ATOM 1618 C C . LEU A 1 208 ? 1.935 -7.714 8.295 1.00 95.06 208 LEU A C 1
ATOM 1620 O O . LEU A 1 208 ? 2.992 -8.176 8.726 1.00 95.06 208 LEU A O 1
ATOM 1624 N N . GLY A 1 209 ? 0.755 -8.223 8.663 1.00 93.56 209 GLY A N 1
ATOM 1625 C CA . GLY A 1 209 ? 0.612 -9.328 9.619 1.00 93.56 209 GLY A CA 1
ATOM 1626 C C . GLY A 1 209 ? 1.008 -8.980 11.064 1.00 93.56 209 GLY A C 1
ATOM 1627 O O . GLY A 1 209 ? 1.320 -9.875 11.853 1.00 93.56 209 GLY A O 1
ATOM 1628 N N . HIS A 1 210 ? 0.998 -7.698 11.439 1.00 93.31 210 HIS A N 1
ATOM 1629 C CA . HIS A 1 210 ? 1.391 -7.223 12.766 1.00 93.31 210 HIS A CA 1
ATOM 1630 C C . HIS A 1 210 ? 0.241 -7.352 13.785 1.00 93.31 210 HIS A C 1
ATOM 1632 O O . HIS A 1 210 ? -0.429 -6.380 14.151 1.00 93.31 210 HIS A O 1
ATOM 1638 N N . LYS A 1 211 ? 0.036 -8.577 14.282 1.00 93.50 211 LYS A N 1
ATOM 1639 C CA . LYS A 1 211 ? -1.104 -8.976 15.126 1.00 93.50 211 LYS A CA 1
ATOM 1640 C C . LYS A 1 211 ? -1.378 -8.058 16.327 1.00 93.50 211 LYS A C 1
ATOM 1642 O O . LYS A 1 211 ? -2.521 -7.667 16.528 1.00 93.50 211 LYS A O 1
ATOM 1647 N N . GLN A 1 212 ? -0.361 -7.690 17.108 1.00 92.12 212 GLN A N 1
ATOM 1648 C CA . GLN A 1 212 ? -0.553 -6.884 18.325 1.00 92.12 212 GLN A CA 1
ATOM 1649 C C . GLN A 1 212 ? -1.073 -5.474 18.019 1.00 92.12 212 GLN A C 1
ATOM 1651 O O . GLN A 1 212 ? -1.872 -4.933 18.777 1.00 92.12 212 GLN A O 1
ATOM 1656 N N . LEU A 1 213 ? -0.626 -4.896 16.899 1.00 91.75 213 LEU A N 1
ATOM 1657 C CA . LEU A 1 213 ? -1.068 -3.576 16.448 1.00 91.75 213 LEU A CA 1
ATOM 1658 C C . LEU A 1 213 ? -2.491 -3.665 15.900 1.00 91.75 213 LEU A C 1
ATOM 1660 O O . LEU A 1 213 ? -3.325 -2.836 16.232 1.00 91.75 213 LEU A O 1
ATOM 1664 N N . PHE A 1 214 ? -2.794 -4.719 15.141 1.00 94.75 214 PHE A N 1
ATOM 1665 C CA . PHE A 1 214 ? -4.146 -4.957 14.647 1.00 94.75 214 PHE A CA 1
ATOM 1666 C C . PHE A 1 214 ? -5.157 -5.089 15.793 1.00 94.75 214 PHE A C 1
ATOM 1668 O O . PHE A 1 214 ? -6.187 -4.419 15.798 1.00 94.75 214 PHE A O 1
ATOM 1675 N N . GLU A 1 215 ? -4.857 -5.922 16.794 1.00 94.69 215 GLU A N 1
ATOM 1676 C CA . GLU A 1 215 ? -5.745 -6.148 17.939 1.00 94.69 215 GLU A CA 1
ATOM 1677 C C . GLU A 1 215 ? -5.946 -4.882 18.780 1.00 94.69 215 GLU A C 1
ATOM 1679 O O . GLU A 1 215 ? -7.073 -4.591 19.194 1.00 94.69 215 GLU A O 1
ATOM 1684 N N . SER A 1 216 ? -4.879 -4.114 19.028 1.00 92.00 216 SER A N 1
ATOM 1685 C CA . SER A 1 216 ? -4.976 -2.873 19.797 1.00 92.00 216 SER A CA 1
ATOM 1686 C C . SER A 1 216 ? -5.751 -1.797 19.034 1.00 92.00 216 SER A C 1
ATOM 1688 O O . SER A 1 216 ? -6.665 -1.201 19.606 1.00 92.00 216 SER A O 1
ATOM 1690 N N . THR A 1 217 ? -5.479 -1.606 17.740 1.00 92.38 217 THR A N 1
ATOM 1691 C CA . THR A 1 217 ? -6.216 -0.666 16.886 1.00 92.38 217 THR A CA 1
ATOM 1692 C C . THR A 1 217 ? -7.692 -1.051 16.777 1.00 92.38 217 THR A C 1
ATOM 1694 O O . THR A 1 217 ? -8.551 -0.199 16.997 1.00 92.38 217 THR A O 1
ATOM 1697 N N . ALA A 1 218 ? -8.017 -2.326 16.535 1.00 94.12 218 ALA A N 1
ATOM 1698 C CA . ALA A 1 218 ? -9.405 -2.787 16.459 1.00 94.12 218 ALA A CA 1
ATOM 1699 C C . ALA A 1 218 ? -10.163 -2.550 17.776 1.00 94.12 218 ALA A C 1
ATOM 1701 O O . ALA A 1 218 ? -11.288 -2.046 17.764 1.00 94.12 218 ALA A O 1
ATOM 1702 N N . ARG A 1 219 ? -9.540 -2.852 18.925 1.00 92.75 219 ARG A N 1
ATOM 1703 C CA . ARG A 1 219 ? -10.129 -2.581 20.247 1.00 92.75 219 ARG A CA 1
ATOM 1704 C C . ARG A 1 219 ? -10.413 -1.094 20.434 1.00 92.75 219 ARG A C 1
ATOM 1706 O O . ARG A 1 219 ? -11.492 -0.743 20.901 1.00 92.75 219 ARG A O 1
ATOM 1713 N N . ARG A 1 220 ? -9.469 -0.227 20.071 1.00 89.94 220 ARG A N 1
ATOM 1714 C CA . ARG A 1 220 ? -9.663 1.223 20.171 1.00 89.94 220 ARG A CA 1
ATOM 1715 C C . ARG A 1 220 ? -10.770 1.710 19.257 1.00 89.94 220 ARG A C 1
ATOM 1717 O O . ARG A 1 220 ? -11.603 2.483 19.704 1.00 89.94 220 ARG A O 1
ATOM 1724 N N . MET A 1 221 ? -10.872 1.191 18.037 1.00 90.50 221 MET A N 1
ATOM 1725 C CA . MET A 1 221 ? -12.002 1.522 17.168 1.00 90.50 221 MET A CA 1
ATOM 1726 C C . MET A 1 221 ? -13.341 1.101 17.784 1.00 90.50 221 MET A C 1
ATOM 1728 O O . MET A 1 221 ? -14.318 1.840 17.705 1.00 90.50 221 MET A O 1
ATOM 1732 N N . VAL A 1 222 ? -13.400 -0.041 18.477 1.00 91.50 222 VAL A N 1
ATOM 1733 C CA . VAL A 1 222 ? -14.608 -0.440 19.217 1.00 91.50 222 VAL A CA 1
ATOM 1734 C C . VAL A 1 222 ? -14.924 0.518 20.374 1.00 91.50 222 VAL A C 1
ATOM 1736 O O . VAL A 1 222 ? -16.082 0.863 20.570 1.00 91.50 222 VAL A O 1
ATOM 1739 N N . MET A 1 223 ? -13.927 0.986 21.119 1.00 88.19 223 MET A N 1
ATOM 1740 C CA . MET A 1 223 ? -14.163 1.755 22.350 1.00 88.19 223 MET A CA 1
ATOM 1741 C C . MET A 1 223 ? -14.227 3.279 22.154 1.00 88.19 223 MET A C 1
ATOM 1743 O O . MET A 1 223 ? -14.927 3.955 22.899 1.00 88.19 223 MET A O 1
ATOM 1747 N N . GLU A 1 224 ? -13.494 3.822 21.182 1.00 85.19 224 GLU A N 1
ATOM 1748 C CA . GLU A 1 224 ? -13.170 5.256 21.083 1.00 85.19 224 GLU A CA 1
ATOM 1749 C C . GLU A 1 224 ? -13.722 5.922 19.815 1.00 85.19 224 GLU A C 1
ATOM 1751 O O . GLU A 1 224 ? -13.894 7.138 19.804 1.00 85.19 224 GLU A O 1
ATOM 1756 N N . SER A 1 225 ? -14.001 5.172 18.739 1.00 84.44 225 SER A N 1
ATOM 1757 C CA . SER A 1 225 ? -14.455 5.791 17.485 1.00 84.44 225 SER A CA 1
ATOM 1758 C C . SER A 1 225 ? -15.779 6.537 17.660 1.00 84.44 225 SER A C 1
ATOM 1760 O O . SER A 1 225 ? -16.678 6.087 18.375 1.00 84.44 225 SER A O 1
ATOM 1762 N N . SER A 1 226 ? -15.925 7.652 16.944 1.00 82.00 226 SER A N 1
ATOM 1763 C CA . SER A 1 226 ? -17.209 8.336 16.788 1.00 82.00 226 SER A CA 1
ATOM 1764 C C . SER A 1 226 ? -18.196 7.458 16.012 1.00 82.00 226 SER A C 1
ATOM 1766 O O . SER A 1 226 ? -17.794 6.660 15.165 1.00 82.00 226 SER A O 1
ATOM 1768 N N . GLY A 1 227 ? -19.497 7.610 16.276 1.00 76.69 227 GLY A N 1
ATOM 1769 C CA . GLY A 1 227 ? -20.541 6.993 15.451 1.00 76.69 227 GLY A CA 1
ATOM 1770 C C . GLY A 1 227 ? -20.481 7.460 13.991 1.00 76.69 227 GLY A C 1
ATOM 1771 O O . GLY A 1 227 ? -20.702 6.655 13.093 1.00 76.69 227 GLY A O 1
ATOM 1772 N N . ASN A 1 228 ? -20.077 8.715 13.760 1.00 82.25 228 ASN A N 1
ATOM 1773 C CA . ASN A 1 228 ? -19.985 9.312 12.423 1.00 82.25 228 ASN A CA 1
ATOM 1774 C C . ASN A 1 228 ? -18.965 8.612 11.519 1.00 82.25 228 ASN A C 1
ATOM 1776 O O . ASN A 1 228 ? -19.146 8.612 10.308 1.00 82.25 228 ASN A O 1
ATOM 1780 N N . LEU A 1 229 ? -17.938 7.970 12.092 1.00 83.75 229 LEU A N 1
ATOM 1781 C CA . LEU A 1 229 ? -16.919 7.240 11.331 1.00 83.75 229 LEU A CA 1
ATOM 1782 C C . LEU A 1 229 ? -17.530 6.140 10.447 1.00 83.75 229 LEU A C 1
ATOM 1784 O O . LEU A 1 229 ? -16.986 5.813 9.398 1.00 83.75 229 LEU A O 1
ATOM 1788 N N . PHE A 1 230 ? -18.658 5.570 10.871 1.00 84.25 230 PHE A N 1
ATOM 1789 C CA . PHE A 1 230 ? -19.341 4.480 10.172 1.00 84.25 230 PHE A CA 1
ATOM 1790 C C . PHE A 1 230 ? -20.512 4.965 9.305 1.00 84.25 230 PHE A C 1
ATOM 1792 O O . PHE A 1 230 ? -21.273 4.137 8.813 1.00 84.25 230 PHE A O 1
ATOM 1799 N N . GLY A 1 231 ? -20.693 6.281 9.157 1.00 82.19 231 GLY A N 1
ATOM 1800 C CA . GLY A 1 231 ? -21.672 6.861 8.238 1.00 82.19 231 GLY A CA 1
ATOM 1801 C C . GLY A 1 231 ? -21.121 7.005 6.818 1.00 82.19 231 GLY A C 1
ATOM 1802 O O . GLY A 1 231 ? -19.908 7.027 6.621 1.00 82.19 231 GLY A O 1
ATOM 1803 N N . ASP A 1 232 ? -22.017 7.159 5.844 1.00 81.00 232 ASP A N 1
ATOM 1804 C CA . ASP A 1 232 ? -21.677 7.182 4.411 1.00 81.00 232 ASP A CA 1
ATOM 1805 C C . ASP A 1 232 ? -20.731 8.336 4.014 1.00 81.00 232 ASP A C 1
ATOM 1807 O O . ASP A 1 232 ? -19.932 8.203 3.094 1.00 81.00 232 ASP A O 1
ATOM 1811 N N . GLU A 1 233 ? -20.765 9.452 4.747 1.00 82.25 233 GLU A N 1
ATOM 1812 C CA . GLU A 1 233 ? -19.978 10.667 4.469 1.00 82.25 233 GLU A CA 1
ATOM 1813 C C . GLU A 1 233 ? -18.600 10.686 5.168 1.00 82.25 233 GLU A C 1
ATOM 1815 O O . GLU A 1 233 ? -17.908 11.704 5.162 1.00 82.25 233 GLU A O 1
ATOM 1820 N N . SER A 1 234 ? -18.186 9.595 5.825 1.00 83.94 234 SER A N 1
ATOM 1821 C CA . SER A 1 234 ? -16.952 9.582 6.631 1.00 83.94 234 SER A CA 1
ATOM 1822 C C . SER A 1 234 ? -15.660 9.466 5.815 1.00 83.94 234 SER A C 1
ATOM 1824 O O . SER A 1 234 ? -14.569 9.635 6.361 1.00 83.94 234 SER A O 1
ATOM 1826 N N . GLY A 1 235 ? -15.761 9.120 4.527 1.00 86.06 235 GLY A N 1
ATOM 1827 C CA . GLY A 1 235 ? -14.617 8.754 3.684 1.00 86.06 235 GLY A CA 1
ATOM 1828 C C . GLY A 1 235 ? -14.013 7.382 4.017 1.00 86.06 235 GLY A C 1
ATOM 1829 O O . GLY A 1 235 ? -13.038 6.969 3.391 1.00 86.06 235 GLY A O 1
ATOM 1830 N N . LEU A 1 236 ? -14.578 6.637 4.979 1.00 88.81 236 LEU A N 1
ATOM 1831 C CA . LEU A 1 236 ? -14.121 5.284 5.313 1.00 88.81 236 LEU A CA 1
ATOM 1832 C C . LEU A 1 236 ? -14.319 4.308 4.145 1.00 88.81 236 LEU A C 1
ATOM 1834 O O . LEU A 1 236 ? -13.487 3.425 3.951 1.00 88.81 236 LEU A O 1
ATOM 1838 N N . GLY A 1 237 ? -15.390 4.487 3.363 1.00 87.44 237 GLY A N 1
ATOM 1839 C CA . GLY A 1 237 ? -15.691 3.668 2.185 1.00 87.44 237 GLY A CA 1
ATOM 1840 C C . GLY A 1 237 ? -14.675 3.806 1.045 1.00 87.44 237 GLY A C 1
ATOM 1841 O O . GLY A 1 237 ? -14.553 2.893 0.232 1.00 87.44 237 GLY A O 1
ATOM 1842 N N . ASP A 1 238 ? -13.904 4.896 1.020 1.00 89.88 238 ASP A N 1
ATOM 1843 C CA . ASP A 1 238 ? -12.864 5.132 0.011 1.00 89.88 238 ASP A CA 1
ATOM 1844 C C . ASP A 1 238 ? -11.530 4.457 0.371 1.00 89.88 238 ASP A C 1
ATOM 1846 O O . ASP A 1 238 ? -10.614 4.374 -0.455 1.00 89.88 238 ASP A O 1
ATOM 1850 N N . LEU A 1 239 ? -11.386 3.973 1.611 1.00 92.69 239 LEU A N 1
ATOM 1851 C CA . LEU A 1 239 ? -10.170 3.311 2.067 1.00 92.69 239 LEU A CA 1
ATOM 1852 C C . LEU A 1 239 ? -10.149 1.829 1.680 1.00 92.69 239 LEU A C 1
ATOM 1854 O O . LEU A 1 239 ? -11.143 1.110 1.744 1.00 92.69 239 LEU A O 1
ATOM 1858 N N . SER A 1 240 ? -8.954 1.337 1.361 1.00 93.88 240 SER A N 1
ATOM 1859 C CA . SER A 1 240 ? -8.680 -0.095 1.335 1.00 93.88 240 SER A CA 1
ATOM 1860 C C . SER A 1 240 ? -8.716 -0.625 2.763 1.00 93.88 240 SER A C 1
ATOM 1862 O O . SER A 1 240 ? -8.001 -0.123 3.632 1.00 93.88 240 SER A O 1
ATOM 1864 N N . MET A 1 241 ? -9.541 -1.645 3.000 1.00 94.31 241 MET A N 1
ATOM 1865 C CA . MET A 1 241 ? -9.750 -2.233 4.320 1.00 94.31 241 MET A CA 1
ATOM 1866 C C . MET A 1 241 ? -9.685 -3.764 4.265 1.00 94.31 241 MET A C 1
ATOM 1868 O O . MET A 1 241 ? -10.024 -4.364 3.242 1.00 94.31 241 MET A O 1
ATOM 1872 N N . PRO A 1 242 ? -9.261 -4.422 5.359 1.00 92.50 242 PRO A N 1
ATOM 1873 C CA . PRO A 1 242 ? -9.402 -5.864 5.495 1.00 92.50 242 PRO A CA 1
ATOM 1874 C C . PRO A 1 242 ? -10.871 -6.292 5.326 1.00 92.50 242 PRO A C 1
ATOM 1876 O O . PRO A 1 242 ? -11.752 -5.595 5.837 1.00 92.50 242 PRO A O 1
ATOM 1879 N N . PRO A 1 243 ? -11.151 -7.437 4.677 1.00 90.19 243 PRO A N 1
ATOM 1880 C CA . PRO A 1 243 ? -12.522 -7.895 4.458 1.00 90.19 243 PRO A CA 1
ATOM 1881 C C . PRO A 1 243 ? -13.319 -8.009 5.763 1.00 90.19 243 PRO A C 1
ATOM 1883 O O . PRO A 1 243 ? -12.804 -8.527 6.760 1.00 90.19 243 PRO A O 1
ATOM 1886 N N . ASP A 1 244 ? -14.563 -7.532 5.736 1.00 90.44 244 ASP A N 1
ATOM 1887 C CA . ASP A 1 244 ? -15.573 -7.616 6.804 1.00 90.44 244 ASP A CA 1
ATOM 1888 C C . ASP A 1 244 ? -15.186 -6.977 8.157 1.00 90.44 244 ASP A C 1
ATOM 1890 O O . ASP A 1 244 ? -15.896 -7.123 9.162 1.00 90.44 244 ASP A O 1
ATOM 1894 N N . VAL A 1 245 ? -14.023 -6.319 8.253 1.00 91.94 245 VAL A N 1
ATOM 1895 C CA . VAL A 1 245 ? -13.495 -5.879 9.551 1.00 91.94 245 VAL A CA 1
ATOM 1896 C C . VAL A 1 245 ? -14.257 -4.679 10.096 1.00 91.94 245 VAL A C 1
ATOM 1898 O O . VAL A 1 245 ? -14.492 -4.602 11.303 1.00 91.94 245 VAL A O 1
ATOM 1901 N N . ILE A 1 246 ? -14.656 -3.754 9.222 1.00 92.00 246 ILE A N 1
ATOM 1902 C CA . ILE A 1 246 ? -15.363 -2.535 9.613 1.00 92.00 246 ILE A CA 1
ATOM 1903 C C . ILE A 1 246 ? -16.780 -2.876 10.052 1.00 92.00 246 ILE A C 1
ATOM 1905 O O . ILE A 1 246 ? -17.210 -2.432 11.116 1.00 92.00 246 ILE A O 1
ATOM 1909 N N . GLU A 1 247 ? -17.458 -3.739 9.304 1.00 91.50 247 GLU A N 1
ATOM 1910 C CA . GLU A 1 247 ? -18.788 -4.261 9.602 1.00 91.50 247 GLU A CA 1
ATOM 1911 C C . GLU A 1 247 ? -18.783 -4.973 10.954 1.00 91.50 247 GLU A C 1
ATOM 1913 O O . GLU A 1 247 ? -19.654 -4.749 11.798 1.00 91.50 247 GLU A O 1
ATOM 1918 N N . ARG A 1 248 ? -17.753 -5.789 11.208 1.00 93.00 248 ARG A N 1
ATOM 1919 C CA . ARG A 1 248 ? -17.617 -6.497 12.480 1.00 93.00 248 ARG A CA 1
ATOM 1920 C C . ARG A 1 248 ? -17.321 -5.558 13.646 1.00 93.00 248 ARG A C 1
ATOM 1922 O O . ARG A 1 248 ? -17.883 -5.749 14.725 1.00 93.00 248 ARG A O 1
ATOM 1929 N N . ILE A 1 249 ? -16.473 -4.547 13.451 1.00 93.38 249 ILE A N 1
ATOM 1930 C CA . ILE A 1 249 ? -16.227 -3.506 14.458 1.00 93.38 249 ILE A CA 1
ATOM 1931 C C . ILE A 1 249 ? -17.527 -2.747 14.752 1.00 93.38 249 ILE A C 1
ATOM 1933 O O . ILE A 1 249 ? -17.886 -2.607 15.920 1.00 93.38 249 ILE A O 1
ATOM 1937 N N . ALA A 1 250 ? -18.262 -2.316 13.726 1.00 91.50 250 ALA A N 1
ATOM 1938 C CA . ALA A 1 250 ? -19.530 -1.606 13.872 1.00 91.50 250 ALA A CA 1
ATOM 1939 C C . ALA A 1 250 ? -20.580 -2.449 14.619 1.00 91.50 250 ALA A C 1
ATOM 1941 O O . ALA A 1 250 ? -21.210 -1.961 15.556 1.00 91.50 250 ALA A O 1
ATOM 1942 N N . ALA A 1 251 ? -20.712 -3.736 14.285 1.00 92.69 251 ALA A N 1
ATOM 1943 C CA . ALA A 1 251 ? -21.634 -4.647 14.964 1.00 92.69 251 ALA A CA 1
ATOM 1944 C C . ALA A 1 251 ? -21.298 -4.819 16.457 1.00 92.69 251 ALA A C 1
ATOM 1946 O O . ALA A 1 251 ? -22.180 -4.697 17.312 1.00 92.69 251 ALA A O 1
ATOM 1947 N N . ILE A 1 252 ? -20.020 -5.047 16.788 1.00 94.12 252 ILE A N 1
ATOM 1948 C CA . ILE A 1 252 ? -19.561 -5.187 18.181 1.00 94.12 252 ILE A CA 1
ATOM 1949 C C . ILE A 1 252 ? -19.798 -3.888 18.959 1.00 94.12 252 ILE A C 1
ATOM 1951 O O . ILE A 1 252 ? -20.222 -3.929 20.116 1.00 94.12 252 ILE A O 1
ATOM 1955 N N . ARG A 1 253 ? -19.557 -2.734 18.330 1.00 92.88 253 ARG A N 1
ATOM 1956 C CA . ARG A 1 253 ? -19.816 -1.418 18.925 1.00 92.88 253 ARG A CA 1
ATOM 1957 C C . ARG A 1 253 ? -21.279 -1.244 19.286 1.00 92.88 253 ARG A C 1
ATOM 1959 O O . ARG A 1 253 ? -21.575 -0.946 20.439 1.00 92.88 253 ARG A O 1
ATOM 1966 N N . THR A 1 254 ? -22.181 -1.485 18.338 1.00 92.25 254 THR A N 1
ATOM 1967 C CA . THR A 1 254 ? -23.627 -1.383 18.563 1.00 92.25 254 THR A CA 1
ATOM 1968 C C . THR A 1 254 ? -24.074 -2.298 19.700 1.00 92.25 254 THR A C 1
ATOM 1970 O O . THR A 1 254 ? -24.763 -1.847 20.612 1.00 92.25 254 THR A O 1
ATOM 1973 N N . GLN A 1 255 ? -23.610 -3.552 19.717 1.00 94.19 255 GLN A N 1
ATOM 1974 C CA . GLN A 1 255 ? -23.918 -4.492 20.797 1.00 94.19 255 GLN A CA 1
ATOM 1975 C C . GLN A 1 255 ? -23.394 -4.011 22.160 1.00 94.19 255 GLN A C 1
ATOM 1977 O O . GLN A 1 255 ? -24.093 -4.120 23.169 1.00 94.19 255 GLN A O 1
AT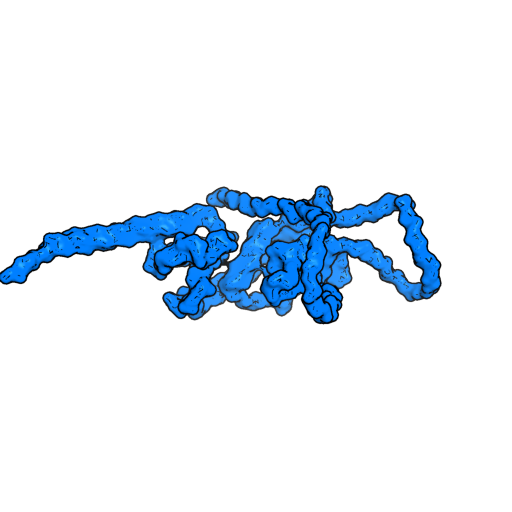OM 1982 N N . THR A 1 256 ? -22.173 -3.472 22.200 1.00 91.88 256 THR A N 1
ATOM 1983 C CA . THR A 1 256 ? -21.546 -2.976 23.436 1.00 91.88 256 THR A CA 1
ATOM 1984 C C . THR A 1 256 ? -22.291 -1.759 23.978 1.00 91.88 256 THR A C 1
ATOM 1986 O O . THR A 1 256 ? -22.605 -1.714 25.166 1.00 91.88 256 THR A O 1
ATOM 1989 N N . ILE A 1 257 ? -22.632 -0.804 23.108 1.00 91.69 257 ILE A N 1
ATOM 1990 C CA . ILE A 1 257 ? -23.400 0.392 23.474 1.00 91.69 257 ILE A CA 1
ATOM 1991 C C . ILE A 1 257 ? -24.786 -0.005 23.991 1.00 91.69 257 ILE A C 1
ATOM 1993 O O . ILE A 1 257 ? -25.184 0.465 25.055 1.00 91.69 257 ILE A O 1
ATOM 1997 N N . GLN A 1 258 ? -25.487 -0.907 23.295 1.00 93.06 258 GLN A N 1
ATOM 1998 C CA . GLN A 1 258 ? -26.803 -1.380 23.726 1.00 93.06 258 GLN A CA 1
ATOM 1999 C C . GLN A 1 258 ? -26.734 -2.046 25.104 1.00 93.06 258 GLN A C 1
ATOM 2001 O O . GLN A 1 258 ? -27.513 -1.706 25.986 1.00 93.06 258 GLN A O 1
ATOM 2006 N N . SER A 1 259 ? -25.736 -2.907 25.325 1.00 93.56 259 SER A N 1
ATOM 2007 C CA . SER A 1 259 ? -25.541 -3.581 26.616 1.00 93.56 259 SER A CA 1
ATOM 2008 C C . SER A 1 259 ? -25.326 -2.584 27.761 1.00 93.56 259 SER A C 1
ATOM 2010 O O . SER A 1 259 ? -25.815 -2.792 28.867 1.00 93.56 259 SER A O 1
ATOM 2012 N N . ILE A 1 260 ? -24.605 -1.487 27.506 1.00 91.75 260 ILE A N 1
ATOM 2013 C CA . ILE A 1 260 ? -24.385 -0.421 28.492 1.00 91.75 260 ILE A CA 1
ATOM 2014 C C . ILE A 1 260 ? -25.683 0.357 28.753 1.00 91.75 260 ILE A C 1
ATOM 2016 O O . ILE A 1 260 ? -26.022 0.610 29.910 1.00 91.75 260 ILE A O 1
ATOM 2020 N N . ILE A 1 261 ? -26.421 0.719 27.700 1.00 92.69 261 ILE A N 1
ATOM 2021 C CA . ILE A 1 261 ? -27.705 1.427 27.815 1.00 92.69 261 ILE A CA 1
ATOM 2022 C C . ILE A 1 261 ? -28.718 0.589 28.602 1.00 92.69 261 ILE A C 1
ATOM 2024 O O . ILE A 1 261 ? -29.353 1.122 29.508 1.00 92.69 261 ILE A O 1
ATOM 2028 N N . ASP A 1 262 ? -28.816 -0.713 28.332 1.00 94.00 262 ASP A N 1
ATOM 2029 C CA . ASP A 1 262 ? -29.758 -1.616 29.004 1.00 94.00 262 ASP A CA 1
ATOM 2030 C C . ASP A 1 262 ? -29.524 -1.669 30.523 1.00 94.00 262 ASP A C 1
ATOM 2032 O O . ASP A 1 262 ? -30.479 -1.668 31.309 1.00 94.00 262 ASP A O 1
ATOM 2036 N N . VAL A 1 263 ? -28.256 -1.648 30.958 1.00 93.00 263 VAL A N 1
ATOM 2037 C CA . VAL A 1 263 ? -27.894 -1.559 32.382 1.00 93.00 263 VAL A CA 1
ATOM 2038 C C . VAL A 1 263 ? -28.430 -0.263 32.989 1.00 93.00 263 VAL A C 1
ATOM 2040 O O . VAL A 1 263 ? -29.071 -0.297 34.042 1.00 93.00 263 VAL A O 1
ATOM 2043 N N . PHE A 1 264 ? -28.227 0.876 32.323 1.00 91.25 264 PHE A N 1
ATOM 2044 C CA . PHE A 1 264 ? -28.723 2.164 32.811 1.00 91.25 264 PHE A CA 1
ATOM 2045 C C . PHE A 1 264 ? -30.249 2.246 32.819 1.00 91.25 264 PHE A C 1
ATOM 2047 O O . PHE A 1 264 ? -30.819 2.723 33.800 1.00 91.25 264 PHE A O 1
ATOM 2054 N N . SER A 1 265 ? -30.922 1.751 31.779 1.00 90.50 265 SER A N 1
ATOM 2055 C CA . SER A 1 265 ? -32.385 1.704 31.719 1.00 90.50 265 SER A CA 1
ATOM 2056 C C . SER A 1 265 ? -32.967 0.850 32.845 1.00 90.50 265 SER A C 1
ATOM 2058 O O . SER A 1 265 ? -33.928 1.263 33.493 1.00 90.50 265 SER A O 1
ATOM 2060 N N . THR A 1 266 ? -32.348 -0.296 33.137 1.00 91.12 266 THR A N 1
ATOM 2061 C CA . THR A 1 266 ? -32.757 -1.169 34.248 1.00 91.12 266 THR A CA 1
ATOM 2062 C C . THR A 1 266 ? -32.593 -0.468 35.598 1.00 91.12 266 THR A C 1
ATOM 2064 O O . THR A 1 266 ? -33.503 -0.492 36.428 1.00 91.12 266 THR A O 1
ATOM 2067 N N . LEU A 1 267 ? -31.456 0.202 35.814 1.00 89.94 267 LEU A N 1
ATOM 2068 C CA . LEU A 1 267 ? -31.197 0.945 37.049 1.00 89.94 267 LEU A CA 1
ATOM 2069 C C . LEU A 1 267 ? -32.146 2.136 37.217 1.00 89.94 267 LEU A C 1
ATOM 2071 O O . LEU A 1 267 ? -32.655 2.346 38.315 1.00 89.94 267 LEU A O 1
ATOM 2075 N N . ALA A 1 268 ? -32.436 2.880 36.148 1.00 87.06 268 ALA A N 1
ATOM 2076 C CA . ALA A 1 268 ? -33.329 4.037 36.192 1.00 87.06 268 ALA A CA 1
ATOM 2077 C C . ALA A 1 268 ? -34.749 3.668 36.655 1.00 87.06 268 ALA A C 1
ATOM 2079 O O . ALA A 1 268 ? -35.337 4.394 37.453 1.00 87.06 268 ALA A O 1
ATOM 2080 N N . VAL A 1 269 ? -35.275 2.515 36.222 1.00 87.44 269 VAL A N 1
ATOM 2081 C CA . VAL A 1 269 ? -36.588 1.999 36.662 1.00 87.44 269 VAL A CA 1
ATOM 2082 C C . VAL A 1 269 ? -36.598 1.645 38.155 1.00 87.44 269 VAL A C 1
ATOM 2084 O O . VAL A 1 269 ? -37.644 1.698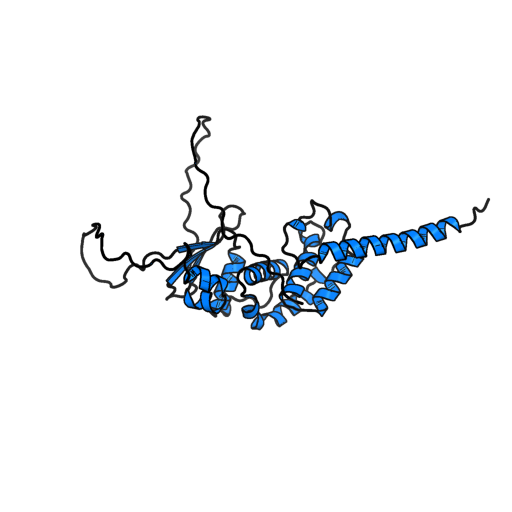 38.797 1.00 87.44 269 VAL A O 1
ATOM 2087 N N . SER A 1 270 ? -35.441 1.304 38.727 1.00 82.31 270 SER A N 1
ATOM 2088 C CA . SER A 1 270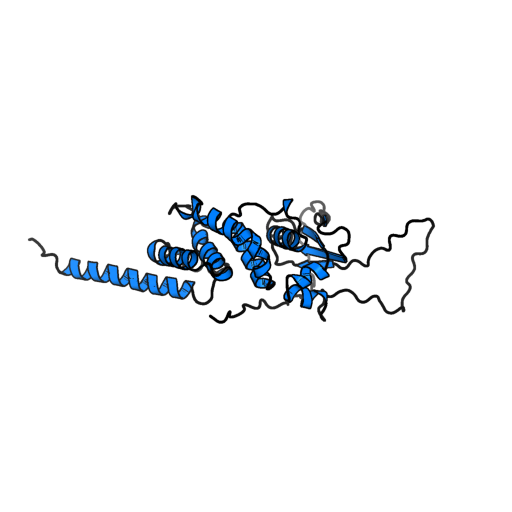 ? -35.315 0.925 40.139 1.00 82.31 270 SER A CA 1
ATOM 2089 C C . SER A 1 270 ? -35.166 2.106 41.111 1.00 82.31 270 SER A C 1
ATOM 2091 O O . SER A 1 270 ? -35.174 1.884 42.321 1.00 82.31 270 SER A O 1
ATOM 2093 N N . ILE A 1 271 ? -35.045 3.349 40.619 1.00 81.06 271 ILE A N 1
ATOM 2094 C CA . ILE A 1 271 ? -34.921 4.542 41.472 1.00 81.06 271 ILE A CA 1
ATOM 2095 C C . ILE A 1 271 ? -36.292 4.852 42.104 1.00 81.06 271 ILE A C 1
ATOM 2097 O O . ILE A 1 271 ? -37.236 5.163 41.374 1.00 81.06 271 ILE A O 1
ATOM 2101 N N . PRO A 1 272 ? -36.439 4.801 43.444 1.00 75.44 272 PRO A N 1
ATOM 2102 C CA . PRO A 1 272 ? -37.698 5.137 44.100 1.00 75.44 272 PRO A CA 1
ATOM 2103 C C . PRO A 1 272 ? -38.034 6.614 43.883 1.00 75.44 272 PRO A C 1
ATOM 2105 O O . PRO A 1 272 ? -37.195 7.484 44.113 1.00 75.44 272 PRO A O 1
ATOM 2108 N N . ILE A 1 273 ? -39.275 6.911 43.493 1.00 73.81 273 ILE A N 1
ATOM 2109 C CA . ILE A 1 273 ? -39.784 8.285 43.479 1.00 73.81 273 ILE A CA 1
ATOM 2110 C C . ILE A 1 273 ? -39.978 8.695 44.942 1.00 73.81 273 ILE A C 1
ATOM 2112 O O . ILE A 1 273 ? -40.957 8.305 45.575 1.00 73.81 273 ILE A O 1
ATOM 2116 N N . THR A 1 274 ? -39.026 9.430 45.511 1.00 60.34 274 THR A N 1
ATOM 2117 C CA . THR A 1 274 ? -39.217 10.075 46.814 1.00 60.34 274 THR A CA 1
ATOM 2118 C C . THR A 1 274 ? -40.200 11.229 46.635 1.00 60.34 274 THR A C 1
ATOM 2120 O O . THR A 1 274 ? -39.831 12.262 46.072 1.00 60.34 274 THR A O 1
ATOM 2123 N N . GLY A 1 275 ? -41.450 11.006 47.045 1.00 51.44 275 GLY A N 1
ATOM 2124 C CA . GLY A 1 275 ? -42.468 12.040 47.252 1.00 51.44 275 GLY A CA 1
ATOM 2125 C C . GLY A 1 275 ? -42.411 12.618 48.657 1.00 51.44 275 GLY A C 1
ATOM 2126 O O . GLY A 1 275 ? -41.971 11.884 49.572 1.00 51.44 275 GLY A O 1
#

Radius of gyration: 25.89 Å; Cα contacts (8 Å, |Δi|>4): 274; chains: 1; bounding box: 71×52×92 Å

pLDDT: mean 78.8, std 22.54, range [25.91, 98.38]

Solvent-accessible surface area (backbone atoms only — not comparable to full-atom values): 17043 Å² total; per-residue (Å²): 135,83,83,80,79,85,78,78,79,95,73,90,84,89,88,84,89,83,88,86,84,88,79,96,68,88,80,68,82,82,74,72,82,73,77,50,61,74,43,80,64,33,100,81,34,69,32,32,40,36,22,26,46,74,80,74,90,48,68,32,32,25,35,29,29,42,58,68,48,49,24,72,56,9,70,48,44,31,44,40,41,71,47,96,43,93,61,18,68,76,73,74,77,71,94,80,74,90,77,87,81,90,77,81,89,84,91,74,98,67,78,78,73,77,84,42,69,34,79,40,52,91,42,56,40,70,43,48,51,52,53,51,31,59,62,60,63,41,62,92,78,56,70,80,62,51,54,69,69,59,46,28,52,35,49,54,51,22,56,74,35,60,25,54,77,76,50,60,91,48,45,67,53,29,52,51,51,42,74,71,29,66,79,70,74,47,98,69,53,86,54,75,73,44,68,49,45,56,58,41,49,35,26,43,20,56,79,72,64,38,60,71,56,26,54,52,41,51,51,45,52,44,75,66,56,62,77,60,57,80,40,93,87,48,59,55,86,78,50,81,65,62,84,70,48,64,62,50,41,52,52,53,30,53,53,52,52,49,58,54,49,52,54,51,56,56,52,60,72,67,58,78,84,85,127

Mean predicted aligned error: 12.19 Å

InterPro domains:
  IPR011333 SKP1/BTB/POZ domain superfamily [G3DSA:3.30.710.10] (34-169)

Sequence (275 aa):
MTRQRAEKPLFHYFSLSTPNNSVRKTMSPIQEPSVPALTEMDQRGDVVFVVGTAVDNTPARSFRVCSRTMARISPVFDRMLHGSFAESKPTAPSSDLISLSSSGINGTTTSPAKDWIVHLRDDRPDSFDLLASIAHSQFQRIPRALSIAKLYELTVLTHYYDATPVLSPWLQTWVSGIAESPETTSSSIAGPEGELLMPKLLWISWELGHKQLFESTARRMVMESSGNLFGDESGLGDLSMPPDVIERIAAIRTQTIQSIIDVFSTLAVSIPITG

Organism: NCBI:txid145971

Foldseek 3Di:
DDDDADADDPDDDDDDDDDDDDDDDDDDDDDDPDDAAEDELDPPAQAKEFAAPPPPVQHTHIYRAHLVLLVVLFVLSVCQAPNDHPLHDDDDPDPPDDDDDDDDDDDDPDPPRPHSYHYHHVADPVLVVQVSCLSSVVVVPHDQEDELVSLLSNLVVCSNRVRVVSCVVRVVRHVVNHVPDPLVVDLDPPDLVSLCSLQSQCSNCVSNVVVVSNVVSLVCLLPRHDPCCPDPPSCSVVGDGDPCSSVVSNVSSVVVVVVVVVVVVVVVVVDDDDD

Secondary structure (DSSP, 8-state):
---------S-----------------------PPPPEEES-TT--EEEEES-TTSSS--EEEEE-HHHHHHH-HHHHHHHHSSSTTSPPPPP-S---------------------EEEETTS-HHHHHHHHHHHTT-GGGS-S---HHHHHHHHHHHHHTT-GGGGHHHHHHHHHHHHT-HHHH-S---SHHHHTHHHHHHHHHHHTT-HHHHHHHHHHHHHH--GGGGSGGGSGGGS---TTHHHHHHHHHHHHHHHHHHHHHHHHHTS----